Protein 7BC1 (pdb70)

Structure (mmCIF, N/CA/C/O backbone):
data_7BC1
#
_entry.id   7BC1
#
_cell.length_a   82.853
_cell.length_b   82.853
_cell.length_c   77.255
_cell.angle_alpha   90.000
_cell.angle_beta   90.000
_cell.angle_gamma   120.000
#
_symmetry.space_group_name_H-M   'P 63'
#
loop_
_entity.id
_entity.type
_entity.pdbx_description
1 polymer 'Aryl-alcohol dehydrogenase'
2 non-polymer 'NADP NICOTINAMIDE-ADENINE-DINUCLEOTIDE PHOSPHATE'
3 non-polymer alpha-D-glucopyranose
4 water water
#
loop_
_atom_site.group_PDB
_atom_site.id
_atom_site.type_symbol
_atom_site.label_atom_id
_atom_site.label_alt_id
_atom_site.label_comp_id
_atom_site.label_asym_id
_atom_site.label_entity_id
_atom_site.label_seq_id
_atom_site.pdbx_PDB_ins_code
_atom_site.Cartn_x
_atom_site.Cartn_y
_atom_site.Cartn_z
_atom_site.occupancy
_atom_site.B_iso_or_equiv
_atom_site.auth_seq_id
_atom_site.auth_comp_id
_atom_site.auth_asym_id
_atom_site.auth_atom_id
_atom_site.pdbx_PDB_model_num
ATOM 1 N N . MET A 1 23 ? -7.660 38.832 6.075 1.00 45.65 1 MET A N 1
ATOM 2 C CA . MET A 1 23 ? -8.742 37.809 5.784 1.00 41.71 1 MET A CA 1
ATOM 3 C C . MET A 1 23 ? -9.670 37.672 6.990 1.00 37.34 1 MET A C 1
ATOM 4 O O . MET A 1 23 ? -9.170 37.397 8.103 1.00 39.72 1 MET A O 1
ATOM 9 N N . GLN A 1 24 ? -10.974 37.785 6.735 1.00 30.90 2 GLN A N 1
ATOM 10 C CA . GLN A 1 24 ? -12.061 37.489 7.675 1.00 31.95 2 GLN A CA 1
ATOM 11 C C . GLN A 1 24 ? -12.031 35.974 7.910 1.00 28.75 2 GLN A C 1
ATOM 12 O O . GLN A 1 24 ? -11.745 35.178 6.981 1.00 27.91 2 GLN A O 1
ATOM 14 N N . ARG A 1 25 ? -12.243 35.598 9.147 1.00 28.07 3 ARG A N 1
ATOM 15 C CA . ARG A 1 25 ? -12.518 34.200 9.517 1.00 31.69 3 ARG A CA 1
ATOM 16 C C . ARG A 1 25 ? -14.017 34.128 9.760 1.00 31.29 3 ARG A C 1
ATOM 17 O O . ARG A 1 25 ? -14.612 35.200 9.962 1.00 31.30 3 ARG A O 1
ATOM 25 N N . ILE A 1 26 ? -14.583 32.922 9.736 1.00 24.15 4 ILE A N 1
ATOM 26 C CA . ILE A 1 26 ? -16.014 32.670 9.985 1.00 25.22 4 ILE A CA 1
ATOM 27 C C . ILE A 1 26 ? -16.137 31.435 10.865 1.00 21.65 4 ILE A C 1
ATOM 28 O O . ILE A 1 26 ? -15.684 30.347 10.476 1.00 20.10 4 ILE A O 1
ATOM 33 N N . ALA A 1 27 ? -16.643 31.608 12.077 1.00 22.49 5 ALA A N 1
ATOM 34 C CA . ALA A 1 27 ? -16.863 30.493 13.014 1.00 23.66 5 ALA A CA 1
ATOM 35 C C . ALA A 1 27 ? -18.136 29.759 12.612 1.00 24.91 5 ALA A C 1
ATOM 36 O O . ALA A 1 27 ? -19.268 30.304 12.795 1.00 27.54 5 ALA A O 1
ATOM 38 N N . LEU A 1 28 ? -18.002 28.555 12.079 1.00 21.76 6 LEU A N 1
ATOM 39 C CA . LEU A 1 28 ? -19.163 27.679 11.759 1.00 23.42 6 LEU A CA 1
ATOM 40 C C . LEU A 1 28 ? -19.676 26.990 13.018 1.00 24.51 6 LEU A C 1
ATOM 41 O O . LEU A 1 28 ? -20.892 26.635 13.095 1.00 24.21 6 LEU A O 1
ATOM 46 N N . SER A 1 29 ? -18.806 26.806 13.999 1.00 22.06 7 SER A N 1
ATOM 47 C CA . SER A 1 29 ? -19.187 26.253 15.313 1.00 22.31 7 SER A CA 1
ATOM 48 C C . SER A 1 29 ? -18.103 26.632 16.317 1.00 21.27 7 SER A C 1
ATOM 49 O O . SER A 1 29 ? -17.100 27.278 15.921 1.00 22.48 7 SER A O 1
ATOM 52 N N . ASP A 1 30 ? -18.256 26.091 17.509 1.00 22.24 8 ASP A N 1
ATOM 53 C CA . ASP A 1 30 ? -17.223 26.201 18.564 1.00 25.29 8 ASP A CA 1
ATOM 54 C C . ASP A 1 30 ? -16.002 25.351 18.202 1.00 27.17 8 ASP A C 1
ATOM 55 O O . ASP A 1 30 ? -14.996 25.548 18.860 1.00 27.58 8 ASP A O 1
ATOM 60 N N . LYS A 1 31 ? -16.091 24.470 17.191 1.00 24.94 9 LYS A N 1
ATOM 61 C CA . LYS A 1 31 ? -15.031 23.507 16.841 1.00 27.76 9 LYS A CA 1
ATOM 62 C C . LYS A 1 31 ? -14.453 23.797 15.456 1.00 24.29 9 LYS A C 1
ATOM 63 O O . LYS A 1 31 ? -13.481 23.100 15.058 1.00 23.20 9 LYS A O 1
ATOM 67 N N . LEU A 1 32 ? -15.020 24.741 14.728 1.00 19.87 10 LEU A N 1
ATOM 68 C CA . LEU A 1 32 ? -14.641 24.934 13.311 1.00 18.04 10 LEU A CA 1
ATOM 69 C C . LEU A 1 32 ? -14.753 26.402 12.928 1.00 18.08 10 LEU A C 1
ATOM 70 O O . LEU A 1 32 ? -15.863 26.980 13.010 1.00 19.69 10 LEU A O 1
ATOM 75 N N . GLU A 1 33 ? -13.614 26.965 12.540 1.00 18.93 11 GLU A N 1
ATOM 76 C CA . GLU A 1 33 ? -13.508 28.300 11.947 1.00 20.23 11 GLU A CA 1
ATOM 77 C C . GLU A 1 33 ? -12.829 28.153 10.606 1.00 21.21 11 GLU A C 1
ATOM 78 O O . GLU A 1 33 ? -11.797 27.497 10.534 1.00 22.77 11 GLU A O 1
ATOM 84 N N . LEU A 1 34 ? -13.432 28.732 9.582 1.00 20.09 12 LEU A N 1
ATOM 85 C CA . LEU A 1 34 ? -12.874 28.715 8.222 1.00 18.51 12 LEU A CA 1
ATOM 86 C C . LEU A 1 34 ? -12.361 30.098 7.863 1.00 20.07 12 LEU A C 1
ATOM 87 O O . LEU A 1 34 ? -12.775 31.100 8.461 1.00 22.70 12 LEU A O 1
ATOM 92 N N . SER A 1 35 ? -11.538 30.170 6.840 1.00 17.67 13 SER A N 1
ATOM 93 C CA . SER A 1 35 ? -11.299 31.440 6.132 1.00 18.86 13 SER A CA 1
ATOM 94 C C . SER A 1 35 ? -12.579 31.792 5.354 1.00 18.03 13 SER A C 1
ATOM 95 O O . SER A 1 35 ? -13.233 30.871 4.846 1.00 18.91 13 SER A O 1
ATOM 98 N N . ARG A 1 36 ? -12.877 33.086 5.191 1.00 18.04 14 ARG A N 1
ATOM 99 C CA . ARG A 1 36 ? -14.145 33.525 4.554 1.00 18.41 14 ARG A CA 1
ATOM 100 C C . ARG A 1 36 ? -14.138 33.127 3.080 1.00 17.75 14 ARG A C 1
ATOM 101 O O . ARG A 1 36 ? -15.209 32.895 2.514 1.00 18.46 14 ARG A O 1
ATOM 109 N N . ILE A 1 37 ? -12.966 33.122 2.478 1.00 16.42 15 ILE A N 1
ATOM 110 C CA . ILE A 1 37 ? -12.758 32.552 1.118 1.00 16.59 15 ILE A CA 1
ATOM 111 C C . ILE A 1 37 ? -12.026 31.229 1.314 1.00 17.10 15 ILE A C 1
ATOM 112 O O . ILE A 1 37 ? -11.052 31.177 2.065 1.00 17.64 15 ILE A O 1
ATOM 117 N N . VAL A 1 38 ? -12.481 30.195 0.624 1.00 16.53 16 VAL A N 1
ATOM 118 C CA . VAL A 1 38 ? -11.947 28.824 0.699 1.00 15.59 16 VAL A CA 1
ATOM 119 C C . VAL A 1 38 ? -11.294 28.481 -0.639 1.00 15.88 16 VAL A C 1
ATOM 120 O O . VAL A 1 38 ? -11.773 28.949 -1.677 1.00 16.58 16 VAL A O 1
ATOM 124 N N . TYR A 1 39 ? -10.272 27.641 -0.599 1.00 15.95 17 TYR A N 1
ATOM 125 C CA . TYR A 1 39 ? -9.577 27.186 -1.828 1.00 16.39 17 TYR A CA 1
ATOM 126 C C . TYR A 1 39 ? -10.043 25.789 -2.169 1.00 16.10 17 TYR A C 1
ATOM 127 O O . TYR A 1 39 ? -9.899 24.882 -1.335 1.00 17.43 17 TYR A O 1
ATOM 136 N N . GLY A 1 40 ? -10.508 25.575 -3.406 1.00 16.13 18 GLY A N 1
ATOM 137 C CA . GLY A 1 40 ? -11.054 24.279 -3.780 1.00 17.48 18 GLY A CA 1
ATOM 138 C C . GLY A 1 40 ? -10.088 23.451 -4.607 1.00 18.39 18 GLY A C 1
ATOM 139 O O . GLY A 1 40 ? -9.434 24.014 -5.553 1.00 18.07 18 GLY A O 1
ATOM 140 N N . MET A 1 41 ? -10.062 22.137 -4.364 1.00 19.24 19 MET A N 1
ATOM 141 C CA . MET A 1 41 ? -9.070 21.259 -5.026 1.00 19.15 19 MET A CA 1
ATOM 142 C C . MET A 1 41 ? -9.729 20.225 -5.943 1.00 21.35 19 MET A C 1
ATOM 143 O O . MET A 1 41 ? -9.068 19.217 -6.276 1.00 22.04 19 MET A O 1
ATOM 148 N N . TRP A 1 42 ? -10.973 20.447 -6.369 1.00 19.86 20 TRP A N 1
ATOM 149 C CA . TRP A 1 42 ? -11.662 19.618 -7.376 1.00 20.58 20 TRP A CA 1
ATOM 150 C C . TRP A 1 42 ? -10.698 19.348 -8.535 1.00 20.76 20 TRP A C 1
ATOM 151 O O . TRP A 1 42 ? -10.655 18.188 -9.053 1.00 21.17 20 TRP A O 1
ATOM 162 N N . ARG A 1 43 ? -9.962 20.382 -8.934 1.00 20.12 21 ARG A N 1
ATOM 163 C CA . ARG A 1 43 ? -9.179 20.362 -10.202 1.00 22.02 21 ARG A CA 1
ATOM 164 C C . ARG A 1 43 ? -7.680 20.122 -9.922 1.00 21.60 21 ARG A C 1
ATOM 165 O O . ARG A 1 43 ? -6.847 20.245 -10.846 1.00 22.62 21 ARG A O 1
ATOM 173 N N . ILE A 1 44 ? -7.298 19.774 -8.699 1.00 21.48 22 ILE A N 1
ATOM 174 C CA . ILE A 1 44 ? -5.850 19.694 -8.342 1.00 22.72 22 ILE A CA 1
ATOM 175 C C . ILE A 1 44 ? -5.180 18.643 -9.239 1.00 24.06 22 ILE A C 1
ATOM 176 O O . ILE A 1 44 ? -3.992 18.823 -9.552 1.00 24.59 22 ILE A O 1
ATOM 181 N N . GLY A 1 45 ? -5.894 17.581 -9.581 1.00 22.41 23 GLY A N 1
ATOM 182 C CA . GLY A 1 45 ? -5.384 16.508 -10.462 1.00 25.40 23 GLY A CA 1
ATOM 183 C C . GLY A 1 45 ? -5.458 16.889 -11.932 1.00 27.46 23 GLY A C 1
ATOM 184 O O . GLY A 1 45 ? -4.837 16.174 -12.753 1.00 30.15 23 GLY A O 1
ATOM 185 N N . ASP A 1 46 ? -6.166 17.963 -12.294 1.00 25.71 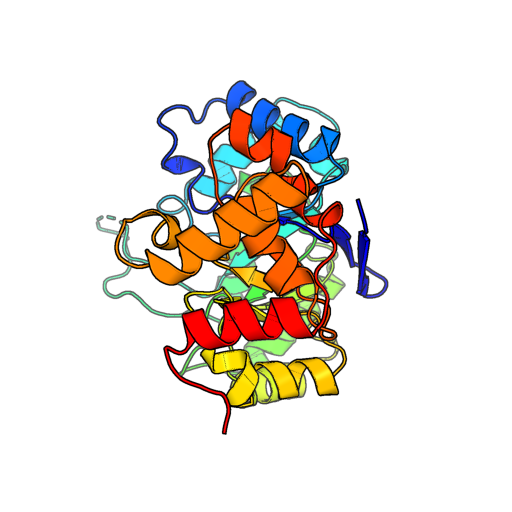24 ASP A N 1
ATOM 186 C CA . ASP A 1 46 ? -6.237 18.410 -13.716 1.00 27.12 24 ASP A CA 1
ATOM 187 C C . A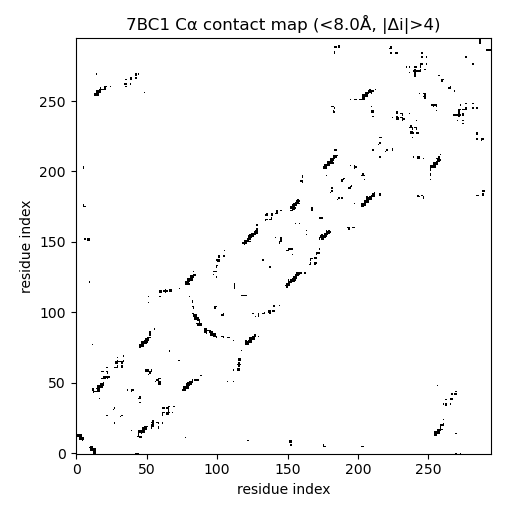SP A 1 46 ? -4.956 19.173 -14.061 1.00 29.25 24 ASP A C 1
ATOM 188 O O . ASP A 1 46 ? -4.662 19.328 -15.261 1.00 28.87 24 ASP A O 1
ATOM 193 N N . ASP A 1 47 ? -4.241 19.668 -13.053 1.00 27.23 25 ASP A N 1
ATOM 194 C CA . ASP A 1 47 ? -2.941 20.358 -13.215 1.00 27.80 25 ASP A CA 1
ATOM 195 C C . ASP A 1 47 ? -1.967 19.243 -13.614 1.00 29.74 25 ASP A C 1
ATOM 196 O O . ASP A 1 47 ? -1.919 18.215 -12.893 1.00 28.75 25 ASP A O 1
ATOM 201 N N . ALA A 1 48 ? -1.326 19.352 -14.780 1.00 30.50 26 ALA A N 1
ATOM 202 C CA . ALA A 1 48 ? -0.341 18.357 -15.248 1.00 29.92 26 ALA A CA 1
ATOM 203 C C . ALA A 1 48 ? 0.786 18.210 -14.209 1.00 29.57 26 ALA A C 1
ATOM 204 O O . ALA A 1 48 ? 1.412 17.147 -14.223 1.00 29.97 26 ALA A O 1
ATOM 206 N N . ASP A 1 49 ? 0.965 19.176 -13.298 1.00 29.19 27 ASP A N 1
ATOM 207 C CA . ASP A 1 49 ? 1.968 19.089 -12.206 1.00 28.97 27 ASP A CA 1
ATOM 208 C C . ASP A 1 49 ? 1.231 18.830 -10.896 1.00 28.38 27 ASP A C 1
ATOM 209 O O . ASP A 1 49 ? 0.558 19.782 -10.397 1.00 26.24 27 ASP A O 1
ATOM 214 N N . THR A 1 50 ? 1.453 17.645 -10.331 1.00 26.75 28 THR A N 1
ATOM 215 C CA . THR A 1 50 ? 0.826 17.146 -9.081 1.00 26.65 28 THR A CA 1
ATOM 216 C C . THR A 1 50 ? 1.932 16.873 -8.050 1.00 26.74 28 THR A C 1
ATOM 217 O O . THR A 1 50 ? 1.660 16.183 -7.039 1.00 25.27 28 THR A O 1
ATOM 221 N N . SER A 1 51 ? 3.117 17.433 -8.284 1.00 25.14 29 SER A N 1
ATOM 222 C CA . SER A 1 51 ? 4.309 17.270 -7.416 1.00 26.88 29 SER A CA 1
ATOM 223 C C . SER A 1 51 ? 4.051 17.912 -6.057 1.00 25.50 29 SER A C 1
ATOM 224 O O . SER A 1 51 ? 3.338 18.913 -5.940 1.00 24.91 29 SER A O 1
ATOM 227 N N . PRO A 1 52 ? 4.630 17.337 -4.981 1.00 23.69 30 PRO A N 1
ATOM 228 C CA . PRO A 1 52 ? 4.519 17.909 -3.637 1.00 25.48 30 PRO A CA 1
ATOM 229 C C . PRO A 1 52 ? 4.859 19.402 -3.552 1.00 24.86 30 PRO A C 1
ATOM 230 O O . PRO A 1 52 ? 4.117 20.176 -2.924 1.00 25.47 30 PRO A O 1
ATOM 234 N N . ALA A 1 53 ? 5.950 19.817 -4.199 1.00 24.80 31 ALA A N 1
ATOM 235 C CA . ALA A 1 53 ? 6.370 21.228 -4.238 1.00 27.09 31 ALA A CA 1
ATOM 236 C C . ALA A 1 53 ? 5.259 22.115 -4.834 1.00 24.10 31 ALA A C 1
ATOM 237 O O . ALA A 1 53 ? 5.031 23.187 -4.258 1.00 23.17 31 ALA A O 1
ATOM 239 N N . HIS A 1 54 ? 4.649 21.720 -5.949 1.00 25.61 32 HIS A N 1
ATOM 240 C CA . HIS A 1 54 ? 3.591 22.508 -6.637 1.00 26.52 32 HIS A CA 1
ATOM 241 C C . HIS A 1 54 ? 2.327 22.581 -5.759 1.00 23.72 32 HIS A C 1
ATOM 242 O O . HIS A 1 54 ? 1.701 23.646 -5.720 1.00 22.68 32 HIS A O 1
ATOM 249 N N . VAL A 1 55 ? 1.984 21.507 -5.056 1.00 24.31 33 VAL A N 1
ATOM 250 C CA . VAL A 1 55 ? 0.809 21.495 -4.122 1.00 22.00 33 VAL A CA 1
ATOM 251 C C . VAL A 1 55 ? 1.115 22.469 -2.985 1.00 21.96 33 VAL A C 1
ATOM 252 O O . VAL A 1 55 ? 0.277 23.277 -2.637 1.00 20.48 33 VAL A O 1
ATOM 256 N N . GLN A 1 56 ? 2.344 22.429 -2.464 1.00 23.00 34 GLN A N 1
ATOM 257 C CA . GLN A 1 56 ? 2.778 23.293 -1.340 1.00 22.58 34 GLN A CA 1
ATOM 258 C C . GLN A 1 56 ? 2.736 24.749 -1.800 1.00 23.19 34 GLN A C 1
ATOM 259 O O . GLN A 1 56 ? 2.377 25.612 -1.026 1.00 22.93 34 GLN A O 1
ATOM 265 N N . ALA A 1 57 ? 3.120 25.002 -3.047 1.00 23.68 35 ALA A N 1
ATOM 266 C CA . ALA A 1 57 ? 3.176 26.382 -3.582 1.00 26.63 35 ALA A CA 1
ATOM 267 C C . ALA A 1 57 ? 1.759 26.958 -3.605 1.00 25.00 35 ALA A C 1
ATOM 268 O O . ALA A 1 57 ? 1.585 28.162 -3.255 1.00 24.66 35 ALA A O 1
ATOM 270 N N . LYS A 1 58 ? 0.788 26.133 -4.008 1.00 23.35 36 LYS A N 1
ATOM 271 C CA . LYS A 1 58 ? -0.621 26.594 -4.053 1.00 20.70 36 LYS A CA 1
ATOM 272 C C . LYS A 1 58 ? -1.075 26.891 -2.640 1.00 21.23 36 LYS A C 1
ATOM 273 O O . LYS A 1 58 ? -1.692 27.961 -2.420 1.00 21.94 36 LYS A O 1
ATOM 279 N N . ILE A 1 59 ? -0.797 25.981 -1.710 1.00 19.36 37 ILE A N 1
ATOM 280 C CA . ILE A 1 59 ? -1.238 26.187 -0.322 1.00 21.50 37 ILE A CA 1
ATOM 281 C C . ILE A 1 59 ? -0.553 27.435 0.240 1.00 22.55 37 ILE A C 1
ATOM 282 O O . ILE A 1 59 ? -1.221 28.225 0.908 1.00 20.88 37 ILE A O 1
ATOM 287 N N . GLU A 1 60 ? 0.742 27.619 -0.025 1.00 23.78 38 GLU A N 1
ATOM 288 C CA . GLU A 1 60 ? 1.495 28.740 0.589 1.00 25.85 38 GLU A CA 1
ATOM 289 C C . GLU A 1 60 ? 0.939 30.054 0.025 1.00 22.78 38 GLU A C 1
ATOM 290 O O . GLU A 1 60 ? 0.771 31.016 0.759 1.00 22.32 38 GLU A O 1
ATOM 296 N N . ALA A 1 61 ? 0.610 30.056 -1.247 1.00 21.05 39 ALA A N 1
ATOM 297 C CA . ALA A 1 61 ? 0.029 31.264 -1.889 1.00 24.34 39 ALA A CA 1
ATOM 298 C C . ALA A 1 61 ? -1.327 31.618 -1.255 1.00 24.69 39 ALA A C 1
ATOM 299 O O . ALA A 1 61 ? -1.637 32.821 -1.129 1.00 21.68 39 ALA A O 1
ATOM 301 N N . CYS A 1 62 ? -2.138 30.616 -0.870 1.00 21.91 40 CYS A N 1
ATOM 302 C CA . CYS A 1 62 ? -3.407 30.831 -0.133 1.00 19.85 40 CYS A CA 1
ATOM 303 C C . CYS A 1 62 ? -3.094 31.402 1.246 1.00 20.57 40 CYS A C 1
ATOM 304 O O . CYS A 1 62 ? -3.655 32.413 1.622 1.00 21.70 40 CYS A O 1
ATOM 307 N N . LEU A 1 63 ? -2.161 30.786 1.965 1.00 21.18 41 LEU A N 1
ATOM 308 C CA . LEU A 1 63 ? -1.851 31.193 3.374 1.00 23.52 41 LEU A CA 1
ATOM 309 C C . LEU A 1 63 ? -1.368 32.653 3.393 1.00 23.18 41 LEU A C 1
ATOM 310 O O . LEU A 1 63 ? -1.720 33.367 4.322 1.00 26.79 41 LEU A O 1
ATOM 315 N N . ALA A 1 64 ? -0.606 33.047 2.394 1.00 24.99 42 ALA A N 1
ATOM 316 C CA . ALA A 1 64 ? -0.029 34.403 2.261 1.00 28.32 42 ALA A CA 1
ATOM 317 C C . ALA A 1 64 ? -1.162 35.424 2.275 1.00 31.78 42 ALA A C 1
ATOM 318 O O . ALA A 1 64 ? -0.920 36.547 2.701 1.00 33.84 42 ALA A O 1
ATOM 320 N N . GLN A 1 65 ? -2.369 35.038 1.859 1.00 30.78 43 GLN A N 1
ATOM 321 C CA . GLN A 1 65 ? -3.568 35.915 1.880 1.00 32.76 43 GLN A CA 1
ATOM 322 C C . GLN A 1 65 ? -4.586 35.564 2.961 1.00 33.44 43 GLN A C 1
ATOM 323 O O . GLN A 1 65 ? -5.705 36.155 2.928 1.00 35.13 43 GLN A O 1
ATOM 329 N N . GLY A 1 66 ? -4.218 34.710 3.914 1.00 30.25 44 GLY A N 1
ATOM 330 C CA . GLY A 1 66 ? -5.076 34.305 5.037 1.00 28.35 44 GLY A CA 1
ATOM 331 C C . GLY A 1 66 ? -6.145 33.309 4.618 1.00 24.37 44 GLY A C 1
ATOM 332 O O . GLY A 1 66 ? -7.040 33.091 5.413 1.00 26.27 44 GLY A O 1
ATOM 333 N N . ILE A 1 67 ? -6.064 32.751 3.411 1.00 21.63 45 ILE A N 1
ATOM 334 C CA . ILE A 1 67 ? -6.933 31.623 2.980 1.00 20.83 45 ILE A CA 1
ATOM 335 C C . ILE A 1 67 ? -6.324 30.326 3.494 1.00 20.15 45 ILE A C 1
ATOM 336 O O . ILE A 1 67 ? -5.261 29.863 2.944 1.00 21.48 45 ILE A O 1
ATOM 341 N N . THR A 1 68 ? -6.980 29.735 4.483 1.00 19.94 46 THR A N 1
ATOM 342 C CA . THR A 1 68 ? -6.464 28.583 5.222 1.00 19.49 46 THR A CA 1
ATOM 343 C C . THR A 1 68 ? -7.295 27.319 4.980 1.00 18.11 46 THR A C 1
ATOM 344 O O . THR A 1 68 ? -6.799 26.266 5.271 1.00 17.34 46 THR A O 1
ATOM 348 N N . THR A 1 69 ? -8.492 27.440 4.418 1.00 16.13 47 THR A N 1
ATOM 349 C CA . THR A 1 69 ? -9.410 26.289 4.278 1.00 16.45 47 THR A CA 1
ATOM 350 C C . THR A 1 69 ? -9.254 25.701 2.889 1.00 15.66 47 THR A C 1
ATOM 351 O O . THR A 1 69 ? -9.350 26.498 1.914 1.00 16.44 47 THR A O 1
ATOM 355 N N . MET A 1 70 ? -9.055 24.387 2.842 1.00 15.79 48 MET A N 1
ATOM 356 C CA . MET A 1 70 ? -8.885 23.627 1.567 1.00 16.82 48 MET A CA 1
ATOM 357 C C . MET A 1 70 ? -10.078 22.684 1.420 1.00 17.37 48 MET A C 1
ATOM 358 O O . MET A 1 70 ? -10.391 21.943 2.363 1.00 18.45 48 MET A O 1
ATOM 363 N N . ASP A 1 71 ? -10.722 22.677 0.271 1.00 16.31 49 ASP A N 1
ATOM 364 C CA . ASP A 1 71 ? -11.950 21.869 0.058 1.00 17.20 49 ASP A CA 1
ATOM 365 C C . ASP A 1 71 ? -11.618 20.690 -0.860 1.00 17.69 49 ASP A C 1
ATOM 366 O O . ASP A 1 71 ? -11.160 20.897 -2.016 1.00 18.62 49 ASP A O 1
ATOM 371 N N . GLN A 1 72 ? -11.868 19.499 -0.352 1.00 17.24 50 GLN A N 1
ATOM 372 C CA . GLN A 1 72 ? -11.550 18.210 -0.991 1.00 17.45 50 GLN A CA 1
ATOM 373 C C . GLN A 1 72 ? -12.803 17.311 -1.028 1.00 18.17 50 GLN A C 1
ATOM 374 O O . GLN A 1 72 ? -13.898 17.676 -0.551 1.00 18.57 50 GLN A O 1
ATOM 380 N N . ALA A 1 73 ? -12.645 16.135 -1.636 1.00 17.78 51 ALA A N 1
ATOM 381 C CA . ALA A 1 73 ? -13.659 15.072 -1.591 1.00 18.67 51 ALA A CA 1
ATOM 382 C C . ALA A 1 73 ? -12.941 13.755 -1.836 1.00 21.59 51 ALA A C 1
ATOM 383 O O . ALA A 1 73 ? -11.911 13.750 -2.548 1.00 22.45 51 ALA A O 1
ATOM 385 N N . ASP A 1 74 ? -13.526 12.663 -1.364 1.00 19.50 52 ASP A N 1
ATOM 386 C CA . ASP A 1 74 ? -12.968 11.330 -1.683 1.00 19.82 52 ASP A CA 1
ATOM 387 C C . ASP A 1 74 ? -12.874 11.078 -3.192 1.00 20.97 52 ASP A C 1
ATOM 388 O O . ASP A 1 74 ? -11.831 10.526 -3.634 1.00 23.01 52 ASP A O 1
ATOM 393 N N . ILE A 1 75 ? -13.894 11.403 -3.951 1.00 20.32 53 ILE A N 1
ATOM 394 C CA . ILE A 1 75 ? -13.979 11.046 -5.395 1.00 22.29 53 ILE A CA 1
ATOM 395 C C . ILE A 1 75 ? -13.110 11.940 -6.280 1.00 21.56 53 ILE A C 1
ATOM 396 O O . ILE A 1 75 ? -12.908 11.553 -7.461 1.00 21.27 53 ILE A O 1
ATOM 401 N N . TYR A 1 76 ? -12.644 13.102 -5.811 1.00 20.41 54 TYR A N 1
ATOM 402 C CA . TYR A 1 76 ? -11.955 14.075 -6.687 1.00 21.62 54 TYR A CA 1
ATOM 403 C C . TYR A 1 76 ? -10.717 13.431 -7.316 1.00 23.35 54 TYR A C 1
ATOM 404 O O . TYR A 1 76 ? -10.020 12.632 -6.648 1.00 21.19 54 TYR A O 1
ATOM 413 N N . GLY A 1 77 ? -10.464 13.805 -8.569 1.00 24.45 55 GLY A N 1
ATOM 414 C CA . GLY A 1 77 ? -9.306 13.293 -9.333 1.00 26.95 55 GLY A CA 1
ATOM 415 C C . GLY A 1 77 ? -9.387 11.780 -9.547 1.00 26.28 55 GLY A C 1
ATOM 416 O O . GLY A 1 77 ? -8.335 11.103 -9.483 1.00 26.26 55 GLY A O 1
ATOM 417 N N . GLY A 1 78 ? -10.578 11.237 -9.805 1.00 27.58 56 GLY A N 1
ATOM 418 C CA . GLY A 1 78 ? -10.768 9.775 -9.919 1.00 27.67 56 GLY A CA 1
ATOM 419 C C . GLY A 1 78 ? -10.180 9.072 -8.707 1.00 25.75 56 GLY A C 1
ATOM 420 O O . GLY A 1 78 ? -9.401 8.119 -8.882 1.00 28.27 56 GLY A O 1
ATOM 421 N N . TYR A 1 79 ? -10.527 9.578 -7.520 1.00 23.40 57 TYR A N 1
ATOM 422 C CA . TYR A 1 79 ? -10.079 9.137 -6.186 1.00 24.55 57 TYR A CA 1
ATOM 423 C C . TYR A 1 79 ? -8.571 9.356 -6.007 1.00 24.63 57 TYR A C 1
ATOM 424 O O . TYR A 1 79 ? -8.010 8.631 -5.142 1.00 32.12 57 TYR A O 1
ATOM 433 N N . THR A 1 80 ? -7.936 10.331 -6.664 1.00 23.76 58 THR A N 1
ATOM 434 C CA . THR A 1 80 ? -6.491 10.634 -6.411 1.00 23.31 58 THR A CA 1
ATOM 435 C C . THR A 1 80 ? -6.255 12.016 -5.799 1.00 23.05 58 THR A C 1
ATOM 436 O O . THR A 1 80 ? -5.117 12.216 -5.279 1.00 23.16 58 THR A O 1
ATOM 440 N N . ALA A 1 81 ? -7.233 12.935 -5.768 1.00 20.54 59 ALA A N 1
ATOM 441 C CA . ALA A 1 81 ? -6.946 14.343 -5.424 1.00 21.15 59 ALA A CA 1
ATOM 442 C C . ALA A 1 81 ? -6.494 14.448 -3.956 1.00 19.29 59 ALA A C 1
ATOM 443 O O . ALA A 1 81 ? -5.577 15.245 -3.671 1.00 20.18 59 ALA A O 1
ATOM 445 N N . GLU A 1 82 ? -7.051 13.646 -3.055 1.00 19.08 60 GLU A N 1
ATOM 446 C CA . GLU A 1 82 ? -6.637 13.724 -1.617 1.00 19.93 60 GLU A CA 1
ATOM 447 C C . GLU A 1 82 ? -5.214 13.154 -1.438 1.00 21.64 60 GLU A C 1
ATOM 448 O O . GLU A 1 82 ? -4.459 13.704 -0.621 1.00 21.07 60 GLU A O 1
ATOM 454 N N . ALA A 1 83 ? -4.850 12.121 -2.194 1.00 21.38 61 ALA A N 1
ATOM 455 C CA . ALA A 1 83 ? -3.468 11.581 -2.201 1.00 21.74 61 ALA A CA 1
ATOM 456 C C . ALA A 1 83 ? -2.502 12.638 -2.769 1.00 22.67 61 ALA A C 1
ATOM 457 O O . ALA A 1 83 ? -1.367 12.738 -2.261 1.00 22.14 61 ALA A O 1
ATOM 459 N N . ILE A 1 84 ? -2.875 13.35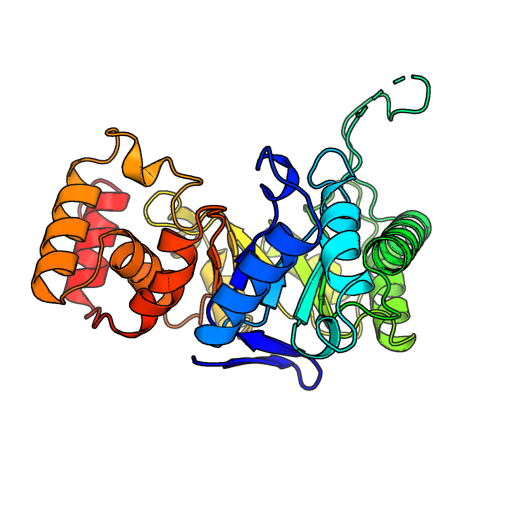3 -3.837 1.00 21.26 62 ILE A N 1
ATOM 460 C CA . ILE A 1 84 ? -2.050 14.475 -4.371 1.00 21.10 62 ILE A CA 1
ATOM 461 C C . ILE A 1 84 ? -1.848 15.551 -3.297 1.00 23.67 62 ILE A C 1
ATOM 462 O O . ILE A 1 84 ? -0.690 16.002 -3.060 1.00 22.01 62 ILE A O 1
ATOM 467 N N . LEU A 1 85 ? -2.895 15.939 -2.595 1.00 19.76 63 LEU A N 1
ATOM 468 C CA . LEU A 1 85 ? -2.701 16.883 -1.472 1.00 20.25 63 LEU A CA 1
ATOM 469 C C . LEU A 1 85 ? -1.775 16.248 -0.427 1.00 20.39 63 LEU A C 1
ATOM 470 O O . LEU A 1 85 ? -0.908 16.980 0.135 1.00 19.55 63 LEU A O 1
ATOM 475 N N . GLY A 1 86 ? -2.005 14.976 -0.104 1.00 20.17 64 GLY A N 1
ATOM 476 C CA . GLY A 1 86 ? -1.200 14.233 0.871 1.00 22.59 64 GLY A CA 1
ATOM 477 C C . GLY A 1 86 ? 0.272 14.262 0.520 1.00 21.80 64 GLY A C 1
ATOM 478 O O . GLY A 1 86 ? 1.104 14.395 1.437 1.00 20.40 64 GLY A O 1
ATOM 479 N N . GLY A 1 87 ? 0.615 14.218 -0.764 1.00 20.16 65 GLY A N 1
ATOM 480 C CA . GLY A 1 87 ? 2.041 14.322 -1.148 1.00 23.65 65 GLY A CA 1
ATOM 481 C C . GLY A 1 87 ? 2.667 15.634 -0.703 1.00 23.12 65 GLY A C 1
ATOM 482 O O . GLY A 1 87 ? 3.818 15.621 -0.204 1.00 24.04 65 GLY A O 1
ATOM 483 N N . GLY A 1 88 ? 1.953 16.747 -0.882 1.00 21.80 66 GLY A N 1
ATOM 484 C CA . GLY A 1 88 ? 2.346 18.073 -0.394 1.00 21.75 66 GLY A CA 1
ATOM 485 C C . GLY A 1 88 ? 2.489 18.064 1.100 1.00 21.84 66 GLY A C 1
ATOM 486 O O . GLY A 1 88 ? 3.512 18.564 1.600 1.00 23.43 66 GLY A O 1
ATOM 487 N N . LEU A 1 89 ? 1.454 17.643 1.809 1.00 20.38 67 LEU A N 1
ATOM 488 C CA . LEU A 1 89 ? 1.454 17.754 3.297 1.00 20.60 67 LEU A CA 1
ATOM 489 C C . LEU A 1 89 ? 2.561 16.891 3.907 1.00 22.04 67 LEU A C 1
ATOM 490 O O . LEU A 1 89 ? 3.200 17.333 4.895 1.00 21.80 67 LEU A O 1
ATOM 495 N N . LYS A 1 90 ? 2.674 15.657 3.434 1.00 24.29 68 LYS A N 1
ATOM 496 C CA . LYS A 1 90 ? 3.585 14.634 4.024 1.00 25.43 68 LYS A CA 1
ATOM 497 C C . LYS A 1 90 ? 5.036 15.119 3.897 1.00 26.44 68 LYS A C 1
ATOM 498 O O . LYS A 1 90 ? 5.844 14.754 4.765 1.00 29.24 68 LYS A O 1
ATOM 504 N N . ALA A 1 91 ? 5.349 15.900 2.873 1.00 26.14 69 ALA A N 1
ATOM 505 C CA . ALA A 1 91 ? 6.695 16.462 2.603 1.00 30.98 69 ALA A CA 1
ATOM 506 C C . ALA A 1 91 ? 6.920 17.818 3.290 1.00 32.67 69 ALA A C 1
ATOM 507 O O . ALA A 1 91 ? 8.026 18.421 3.053 1.00 32.83 69 ALA A O 1
ATOM 509 N N . ALA A 1 92 ? 5.951 18.325 4.070 1.00 27.87 70 ALA A N 1
ATOM 510 C CA . ALA A 1 92 ? 6.050 19.657 4.700 1.00 26.14 70 ALA A CA 1
ATOM 511 C C . ALA A 1 92 ? 5.509 19.584 6.118 1.00 30.13 70 ALA A C 1
ATOM 512 O O . ALA A 1 92 ? 4.379 19.977 6.406 1.00 27.34 70 ALA A O 1
ATOM 514 N N . PRO A 1 93 ? 6.351 19.143 7.072 1.00 30.82 71 PRO A N 1
ATOM 515 C CA . PRO A 1 93 ? 5.947 19.065 8.473 1.00 32.44 71 PRO A CA 1
ATOM 516 C C . PRO A 1 93 ? 5.400 20.412 8.974 1.00 31.89 71 PRO A C 1
ATOM 517 O O . PRO A 1 93 ? 5.957 21.485 8.670 1.00 35.55 71 PRO A O 1
ATOM 521 N N . GLY A 1 94 ? 4.248 20.348 9.646 1.00 29.92 72 GLY A N 1
ATOM 522 C CA . GLY A 1 94 ? 3.585 21.536 10.203 1.00 29.00 72 GLY A CA 1
ATOM 523 C C . GLY A 1 94 ? 2.621 22.188 9.222 1.00 25.58 72 GLY A C 1
ATOM 524 O O . GLY A 1 94 ? 1.843 23.045 9.694 1.00 25.50 72 GLY A O 1
ATOM 525 N N . LEU A 1 95 ? 2.661 21.850 7.921 1.00 24.01 73 LEU A N 1
ATOM 526 C CA . LEU A 1 95 ? 1.791 22.527 6.940 1.00 22.11 73 LEU A CA 1
ATOM 527 C C . LEU A 1 95 ? 0.314 22.167 7.214 1.00 22.20 73 LEU A C 1
ATOM 528 O O . LEU A 1 95 ? -0.535 23.089 7.163 1.00 24.40 73 LEU A O 1
ATOM 533 N N . ARG A 1 96 ? -0.004 20.901 7.473 1.00 21.30 74 ARG A N 1
ATOM 534 C CA . ARG A 1 96 ? -1.406 20.492 7.709 1.00 20.69 74 ARG A CA 1
ATOM 535 C C . ARG A 1 96 ? -1.947 21.293 8.902 1.00 22.83 74 ARG A C 1
ATOM 536 O O . ARG A 1 96 ? -3.118 21.658 8.891 1.00 19.64 74 ARG A O 1
ATOM 544 N N . ASP A 1 97 ? -1.142 21.568 9.923 1.00 22.79 75 ASP A N 1
ATOM 545 C CA . ASP A 1 97 ? -1.648 22.298 11.114 1.00 24.40 75 ASP A CA 1
ATOM 546 C C . ASP A 1 97 ? -1.892 23.776 10.841 1.00 23.98 75 ASP A C 1
ATOM 547 O O . ASP A 1 97 ? -2.441 24.430 11.749 1.00 24.46 75 ASP A O 1
ATOM 552 N N . LYS A 1 98 ? -1.592 24.276 9.646 1.00 22.08 76 LYS A N 1
ATOM 553 C CA . LYS A 1 98 ? -1.896 25.680 9.280 1.00 22.32 76 LYS A CA 1
ATOM 554 C C . LYS A 1 98 ? -3.231 25.787 8.529 1.00 20.39 76 LYS A C 1
ATOM 555 O O . LYS A 1 98 ? -3.646 26.961 8.243 1.00 21.04 76 LYS A O 1
ATOM 561 N N . ILE A 1 99 ? -3.792 24.649 8.128 1.00 19.82 77 ILE A N 1
ATOM 562 C CA . ILE A 1 99 ? -4.975 24.631 7.225 1.00 18.67 77 ILE A CA 1
ATOM 563 C C . ILE A 1 99 ? -6.144 23.925 7.908 1.00 18.86 77 ILE A C 1
ATOM 564 O O . ILE A 1 99 ? -5.950 23.124 8.889 1.00 18.67 77 ILE A O 1
ATOM 569 N N . GLU A 1 100 ? -7.351 24.259 7.419 1.00 16.81 78 GLU A N 1
ATOM 570 C CA . GLU A 1 100 ? -8.560 23.435 7.645 1.00 16.92 78 GLU A CA 1
ATOM 571 C C . GLU A 1 100 ? -8.776 22.569 6.409 1.00 17.10 78 GLU A C 1
ATOM 572 O O . GLU A 1 100 ? -8.578 23.060 5.277 1.00 18.56 78 GLU A O 1
ATOM 578 N N . ILE A 1 101 ? -9.084 21.303 6.617 1.00 16.46 79 ILE A N 1
ATOM 579 C CA . ILE A 1 101 ? -9.436 20.387 5.500 1.00 15.61 79 ILE A CA 1
ATOM 580 C C . ILE A 1 101 ? -10.920 20.076 5.556 1.00 16.03 79 ILE A C 1
ATOM 581 O O . ILE A 1 101 ? -11.423 19.562 6.581 1.00 16.16 79 ILE A O 1
ATOM 586 N N . VAL A 1 102 ? -11.593 20.355 4.447 1.00 16.02 80 VAL A N 1
ATOM 587 C CA . VAL A 1 102 ? -12.993 19.926 4.235 1.00 16.08 80 VAL A CA 1
ATOM 588 C C . VAL A 1 102 ? -12.917 18.732 3.315 1.00 16.96 80 VAL A C 1
ATOM 589 O O . VAL A 1 102 ? -12.265 18.859 2.281 1.00 17.38 80 VAL A O 1
ATOM 593 N N . THR A 1 103 ? -13.568 17.624 3.663 1.00 16.74 81 THR A N 1
ATOM 594 C CA . THR A 1 103 ? -13.713 16.484 2.707 1.00 17.64 81 THR A CA 1
ATOM 595 C C . THR A 1 103 ? -15.189 16.101 2.607 1.00 17.19 81 THR A C 1
ATOM 596 O O . THR A 1 103 ? -16.052 16.678 3.317 1.00 16.25 81 THR A O 1
ATOM 600 N N . LYS A 1 104 ? -15.478 15.191 1.696 1.00 17.56 82 LYS A N 1
ATOM 601 C CA . LYS A 1 104 ? -16.876 14.782 1.424 1.00 16.39 82 LYS A CA 1
ATOM 602 C C . LYS A 1 104 ? -16.895 13.283 1.189 1.00 18.22 82 LYS A C 1
ATOM 603 O O . LYS A 1 104 ? -15.833 12.695 0.811 1.00 19.30 82 LYS A O 1
ATOM 609 N N . CYS A 1 105 ? -18.059 12.683 1.377 1.00 18.48 83 CYS A N 1
ATOM 610 C CA . CYS A 1 105 ? -18.304 11.266 1.047 1.00 18.95 83 CYS A CA 1
ATOM 611 C C . CYS A 1 105 ? -19.767 11.118 0.656 1.00 17.91 83 CYS A C 1
ATOM 612 O O . CYS A 1 105 ? -20.546 12.029 0.933 1.00 16.90 83 CYS A O 1
ATOM 615 N N . GLY A 1 106 ? -20.097 9.997 0.004 1.00 18.09 84 GLY A N 1
ATOM 616 C CA . GLY A 1 106 ? -21.483 9.662 -0.334 1.00 17.13 84 GLY A CA 1
ATOM 617 C C . GLY A 1 106 ? -21.636 9.344 -1.793 1.00 17.22 84 GLY A C 1
ATOM 618 O O . GLY A 1 106 ? -22.667 8.736 -2.116 1.00 18.69 84 GLY A O 1
ATOM 619 N N . ILE A 1 107 ? -20.715 9.777 -2.643 1.00 17.54 85 ILE A N 1
ATOM 620 C CA . ILE A 1 107 ? -20.818 9.415 -4.087 1.00 18.28 85 ILE A CA 1
ATOM 621 C C . ILE A 1 107 ? -19.887 8.234 -4.346 1.00 19.37 85 ILE A C 1
ATOM 622 O O . ILE A 1 107 ? -18.745 8.233 -3.858 1.00 20.04 85 ILE A O 1
ATOM 627 N N . VAL A 1 108 ? -20.376 7.268 -5.121 1.00 20.39 86 VAL A N 1
ATOM 628 C CA . VAL A 1 108 ? -19.550 6.129 -5.584 1.00 20.14 86 VAL A CA 1
ATOM 629 C C . VAL A 1 108 ? -19.546 6.179 -7.099 1.00 22.69 86 VAL A C 1
ATOM 630 O O . VAL A 1 108 ? -20.602 6.015 -7.718 1.00 22.84 86 VAL A O 1
ATOM 634 N N . ALA A 1 109 ? -18.379 6.448 -7.667 1.00 24.44 87 ALA A N 1
ATOM 635 C CA . ALA A 1 109 ? -18.242 6.740 -9.106 1.00 27.87 87 ALA A CA 1
ATOM 636 C C . ALA A 1 109 ? -17.502 5.590 -9.769 1.00 31.30 87 ALA A C 1
ATOM 637 O O . ALA A 1 109 ? -16.470 5.180 -9.258 1.00 34.24 87 ALA A O 1
ATOM 639 N N . PRO A 1 110 ? -17.998 5.050 -10.902 1.00 41.67 88 PRO A N 1
ATOM 640 C CA . PRO A 1 110 ? -17.238 4.085 -11.684 1.00 44.26 88 PRO A CA 1
ATOM 641 C C . PRO A 1 110 ? -15.895 4.729 -12.053 1.00 48.85 88 PRO A C 1
ATOM 642 O O . PRO A 1 110 ? -15.893 5.901 -12.384 1.00 42.90 88 PRO A O 1
ATOM 646 N N . ALA A 1 111 ? -14.806 3.964 -11.959 1.00 51.60 89 ALA A N 1
ATOM 647 C CA . ALA A 1 111 ? -13.418 4.414 -12.227 1.00 57.09 89 ALA A CA 1
ATOM 648 C C . ALA A 1 111 ? -12.679 3.388 -13.115 1.00 56.51 89 ALA A C 1
ATOM 649 O O . ALA A 1 111 ? -13.254 2.994 -14.191 1.00 51.64 89 ALA A O 1
ATOM 651 N N . HIS A 1 114 ? -12.258 -3.638 -13.375 1.00 52.64 92 HIS A N 1
ATOM 652 C CA . HIS A 1 114 ? -13.219 -4.758 -13.138 1.00 51.88 92 HIS A CA 1
ATOM 653 C C . HIS A 1 114 ? -13.945 -4.590 -11.784 1.00 47.92 92 HIS A C 1
ATOM 654 O O . HIS A 1 114 ? -15.138 -5.011 -11.697 1.00 41.86 92 HIS A O 1
ATOM 656 N N . SER A 1 115 ? -13.261 -4.016 -10.772 1.00 44.88 93 SER A N 1
ATOM 657 C CA . SER A 1 115 ? -13.720 -3.886 -9.352 1.00 43.58 93 SER A CA 1
ATOM 658 C C . SER A 1 115 ? -14.495 -2.574 -9.147 1.00 42.59 93 SER A C 1
ATOM 659 O O . SER A 1 115 ? -14.962 -2.306 -8.017 1.00 33.53 93 SER A O 1
ATOM 662 N N . SER A 1 116 ? -14.589 -1.777 -10.207 1.00 42.35 94 SER A N 1
ATOM 663 C CA . SER A 1 116 ? -15.340 -0.508 -10.239 1.00 46.23 94 SER A CA 1
ATOM 664 C C . SER A 1 116 ? -16.829 -0.822 -10.080 1.00 45.02 94 SER A C 1
ATOM 665 O O . SER A 1 116 ? -17.285 -1.895 -10.549 1.00 42.02 94 SER A O 1
ATOM 668 N N . ALA A 1 117 ? -17.540 0.053 -9.367 1.00 40.20 95 ALA A N 1
ATOM 669 C CA . ALA A 1 117 ? -19.013 0.083 -9.321 1.00 36.61 95 ALA A CA 1
ATOM 670 C C . ALA A 1 117 ? -19.568 -0.009 -10.752 1.00 37.07 95 ALA A C 1
ATOM 671 O O . ALA A 1 117 ? -19.051 0.671 -11.645 1.00 41.84 95 ALA A O 1
ATOM 673 N N . ARG A 1 118 ? -20.671 -0.737 -10.925 1.00 37.96 96 ARG A N 1
ATOM 674 C CA . ARG A 1 118 ? -21.341 -0.940 -12.235 1.00 37.49 96 ARG A CA 1
ATOM 675 C C . ARG A 1 118 ? -22.243 0.278 -12.570 1.00 38.85 96 ARG A C 1
ATOM 676 O O . ARG A 1 118 ? -22.576 0.476 -13.737 1.00 41.11 96 ARG A O 1
ATOM 678 N N . VAL A 1 119 ? -22.617 1.114 -11.600 1.00 31.43 97 VAL A N 1
ATOM 679 C CA . VAL A 1 119 ? -23.470 2.313 -11.843 1.00 30.36 97 VAL A CA 1
ATOM 680 C C . VAL A 1 119 ? -23.069 3.393 -10.833 1.00 25.80 97 VAL A C 1
ATOM 681 O O . VAL A 1 119 ? -22.784 3.051 -9.673 1.00 25.78 97 VAL A O 1
ATOM 685 N N . LYS A 1 120 ? -23.030 4.643 -11.259 1.00 26.13 98 LYS A N 1
ATOM 686 C CA . LYS A 1 120 ? -22.842 5.769 -10.311 1.00 22.39 98 LYS A CA 1
ATOM 687 C C . LYS A 1 120 ? -23.977 5.735 -9.318 1.00 19.82 98 LYS A C 1
ATOM 688 O O . LYS A 1 120 ? -25.128 5.637 -9.703 1.00 20.38 98 LYS A O 1
ATOM 694 N N . HIS A 1 121 ? -23.658 5.769 -8.030 1.00 19.41 99 HIS A N 1
ATOM 695 C CA . HIS A 1 121 ? -24.730 5.705 -7.015 1.00 17.86 99 HIS A CA 1
ATOM 696 C C . HIS A 1 121 ? -24.299 6.492 -5.791 1.00 18.07 99 HIS A C 1
ATOM 697 O O . HIS A 1 121 ? -23.162 6.971 -5.740 1.00 18.69 99 HIS A O 1
ATOM 704 N N . TYR A 1 122 ? -25.198 6.574 -4.815 1.00 16.71 100 TYR A N 1
ATOM 705 C CA . TYR A 1 122 ? -24.876 7.179 -3.509 1.00 16.01 100 TYR A CA 1
ATOM 706 C C . TYR A 1 122 ? -24.764 6.073 -2.489 1.00 16.55 100 TYR A C 1
ATOM 707 O O . TYR A 1 122 ? -25.423 5.045 -2.603 1.00 17.96 100 TYR A O 1
ATOM 716 N N . ASP A 1 123 ? -23.885 6.304 -1.524 1.00 17.83 101 ASP A N 1
ATOM 717 C CA . ASP A 1 123 ? -23.728 5.370 -0.401 1.00 17.71 101 ASP A CA 1
ATOM 718 C C . ASP A 1 123 ? -23.482 6.200 0.837 1.00 16.67 101 ASP A C 1
ATOM 719 O O . ASP A 1 123 ? -22.374 6.730 1.000 1.00 17.54 101 ASP A O 1
ATOM 724 N N . THR A 1 124 ? -24.513 6.278 1.661 1.00 15.90 102 THR A N 1
ATOM 725 C CA . THR A 1 124 ? -24.513 7.050 2.903 1.00 16.07 102 THR A CA 1
ATOM 726 C C . THR A 1 124 ? -24.562 6.090 4.082 1.00 16.42 102 THR A C 1
ATOM 727 O O . THR A 1 124 ? -24.852 6.569 5.219 1.00 16.78 102 THR A O 1
ATOM 731 N N . THR A 1 125 ? -24.176 4.839 3.876 1.00 17.55 103 THR A N 1
ATOM 732 C CA . THR A 1 125 ? -24.144 3.838 4.975 1.00 19.53 103 THR A CA 1
ATOM 733 C C . THR A 1 125 ? -23.047 4.198 5.977 1.00 18.90 103 THR A C 1
ATOM 734 O O . THR A 1 125 ? -22.053 4.798 5.619 1.00 17.89 103 THR A O 1
ATOM 738 N N . ALA A 1 126 ? -23.244 3.830 7.240 1.00 20.28 104 ALA A N 1
ATOM 739 C CA . ALA A 1 126 ? -22.186 4.006 8.247 1.00 20.25 104 ALA A CA 1
ATOM 740 C C . ALA A 1 126 ? -20.869 3.380 7.780 1.00 20.69 104 ALA A C 1
ATOM 741 O O . ALA A 1 126 ? -19.798 3.980 7.978 1.00 19.00 104 ALA A O 1
ATOM 743 N N . GLY A 1 127 ? -20.913 2.163 7.255 1.00 21.93 105 GLY A N 1
ATOM 744 C CA . GLY A 1 127 ? -19.694 1.492 6.787 1.00 23.56 105 GLY A CA 1
ATOM 745 C C . GLY A 1 127 ? -18.976 2.285 5.711 1.00 23.06 105 GLY A C 1
ATOM 746 O O . GLY A 1 127 ? -17.742 2.410 5.796 1.00 21.35 105 GLY A O 1
ATOM 747 N N . HIS A 1 128 ? -19.699 2.803 4.701 1.00 21.68 106 HIS A N 1
ATOM 748 C CA . HIS A 1 128 ? -19.037 3.529 3.592 1.00 21.22 106 HIS A CA 1
ATOM 749 C C . HIS A 1 128 ? -18.453 4.842 4.116 1.00 18.19 106 HIS A C 1
ATOM 750 O O . HIS A 1 128 ? -17.361 5.246 3.696 1.00 20.04 106 HIS A O 1
ATOM 757 N N . ILE A 1 129 ? -19.206 5.570 4.931 1.00 18.77 107 ILE A N 1
ATOM 758 C CA . ILE A 1 129 ? -18.740 6.845 5.519 1.00 18.85 107 ILE A CA 1
ATOM 759 C C . ILE A 1 129 ? -17.431 6.586 6.267 1.00 19.92 107 ILE A C 1
ATOM 760 O O . ILE A 1 129 ? -16.461 7.325 6.066 1.00 18.57 107 ILE A O 1
ATOM 765 N N . ASN A 1 130 ? -17.420 5.543 7.105 1.00 20.89 108 ASN A N 1
ATOM 766 C CA . ASN A 1 130 ? -16.236 5.239 7.928 1.00 23.33 108 ASN A CA 1
ATOM 767 C C . ASN A 1 130 ? -15.068 4.894 7.012 1.00 22.12 108 ASN A C 1
ATOM 768 O O . ASN A 1 130 ? -13.939 5.381 7.251 1.00 22.50 108 ASN A O 1
ATOM 773 N N . VAL A 1 131 ? -15.293 4.065 5.998 1.00 21.91 109 VAL A N 1
ATOM 774 C CA . VAL A 1 131 ? -14.218 3.631 5.068 1.00 26.33 109 VAL A CA 1
ATOM 775 C C . VAL A 1 131 ? -13.708 4.870 4.320 1.00 26.76 109 VAL A C 1
ATOM 776 O O . VAL A 1 131 ? -12.490 5.039 4.203 1.00 23.76 109 VAL A O 1
ATOM 780 N N . SER A 1 132 ? -14.611 5.738 3.849 1.00 24.64 110 SER A N 1
ATOM 781 C CA . SER A 1 132 ? -14.212 6.968 3.115 1.00 22.58 110 SER A CA 1
ATOM 782 C C . SER A 1 132 ? -13.344 7.864 4.005 1.00 20.22 110 SER A C 1
ATOM 783 O O . SER A 1 132 ? -12.306 8.340 3.512 1.00 21.52 110 SER A O 1
ATOM 786 N N . VAL A 1 133 ? -13.718 8.089 5.276 1.00 20.28 111 VAL A N 1
ATOM 787 C CA . VAL A 1 133 ? -12.960 8.972 6.196 1.00 19.37 111 VAL A CA 1
ATOM 788 C C . VAL A 1 133 ? -11.584 8.333 6.461 1.00 21.39 111 VAL A C 1
ATOM 789 O O . VAL A 1 133 ? -10.592 9.055 6.427 1.00 19.85 111 VAL A O 1
ATOM 793 N N . GLU A 1 134 ? -11.521 7.019 6.718 1.00 21.04 112 GLU A N 1
ATOM 794 C CA . GLU A 1 134 ? -10.207 6.367 6.998 1.00 20.47 112 GLU A CA 1
ATOM 795 C C . GLU A 1 134 ? -9.300 6.526 5.780 1.00 20.58 112 GLU A C 1
ATOM 796 O O . GLU A 1 134 ? -8.107 6.792 5.970 1.00 21.71 112 GLU A O 1
ATOM 802 N N . ALA A 1 135 ? -9.803 6.349 4.558 1.00 20.73 113 ALA A N 1
ATOM 803 C CA . ALA A 1 135 ? -8.954 6.505 3.369 1.00 21.48 113 ALA A CA 1
ATOM 804 C C . ALA A 1 135 ? -8.509 7.961 3.251 1.00 23.13 113 ALA A C 1
ATOM 805 O O . ALA A 1 135 ? -7.364 8.186 2.853 1.00 21.95 113 ALA A O 1
ATOM 807 N N . SER A 1 136 ? -9.391 8.920 3.573 1.00 22.10 114 SER A N 1
ATOM 808 C CA . SER A 1 136 ? -9.092 10.369 3.514 1.00 23.65 114 SER A CA 1
ATOM 809 C C . SER A 1 136 ? -7.950 10.680 4.474 1.00 21.23 114 SER A C 1
ATOM 810 O O . SER A 1 136 ? -6.994 11.385 4.078 1.00 22.35 114 SER A O 1
ATOM 813 N N . LEU A 1 137 ? -8.017 10.143 5.676 1.00 19.74 115 LEU A N 1
ATOM 814 C CA . LEU A 1 137 ? -7.005 10.380 6.725 1.00 22.02 115 LEU A CA 1
ATOM 815 C C . LEU A 1 137 ? -5.653 9.781 6.298 1.00 24.59 115 LEU A C 1
ATOM 816 O O . LEU A 1 137 ? -4.631 10.500 6.408 1.00 23.08 115 LEU A O 1
ATOM 821 N N . ARG A 1 138 ? -5.649 8.550 5.766 1.00 24.69 116 ARG A N 1
ATOM 822 C CA . ARG A 1 138 ? -4.413 7.891 5.264 1.00 23.95 116 ARG A CA 1
ATOM 823 C C . ARG A 1 138 ? -3.857 8.696 4.065 1.00 21.82 116 ARG A C 1
ATOM 824 O O . ARG A 1 138 ? -2.623 8.976 4.022 1.00 22.84 116 ARG A O 1
ATOM 826 N N . ASP A 1 139 ? -4.690 9.107 3.114 1.00 23.48 117 ASP A N 1
ATOM 827 C CA . ASP A 1 139 ? -4.206 9.738 1.855 1.00 24.33 117 ASP A CA 1
ATOM 828 C C . ASP A 1 139 ? -3.604 11.117 2.156 1.00 26.44 117 ASP A C 1
ATOM 829 O O . ASP A 1 139 ? -2.653 11.500 1.463 1.00 24.25 117 ASP A O 1
ATOM 834 N N . MET A 1 140 ? -4.179 11.859 3.110 1.00 22.81 118 MET A N 1
ATOM 835 C CA . MET A 1 140 ? -3.746 13.234 3.433 1.00 24.32 118 MET A CA 1
ATOM 836 C C . MET A 1 140 ? -2.720 13.237 4.571 1.00 24.11 118 MET A C 1
ATOM 837 O O . MET A 1 140 ? -2.089 14.287 4.783 1.00 26.70 118 MET A O 1
ATOM 842 N N . GLY A 1 141 ? -2.506 12.093 5.219 1.00 25.21 119 GLY A N 1
ATOM 843 C CA . GLY A 1 141 ? -1.456 11.922 6.238 1.00 25.54 119 GLY A CA 1
ATOM 844 C C . GLY A 1 141 ? -1.787 12.634 7.532 1.00 28.08 119 GLY A C 1
ATOM 845 O O . GLY A 1 141 ? -0.884 13.244 8.130 1.00 26.98 119 GLY A O 1
ATOM 846 N N . THR A 1 142 ? -3.057 12.610 7.950 1.00 24.26 120 THR A N 1
ATOM 847 C CA . THR A 1 142 ? -3.500 13.306 9.179 1.00 22.33 120 THR A CA 1
ATOM 848 C C . THR A 1 142 ? -4.421 12.392 9.963 1.00 21.84 120 THR A C 1
ATOM 849 O O . THR A 1 142 ? -4.992 11.483 9.366 1.00 23.03 120 THR A O 1
ATOM 853 N N . ASP A 1 143 ? -4.562 12.678 11.249 1.00 21.67 121 ASP A N 1
ATOM 854 C CA . ASP A 1 143 ? -5.442 11.935 12.146 1.00 24.77 121 ASP A CA 1
ATOM 855 C C . ASP A 1 143 ? -6.837 12.573 12.202 1.00 22.56 121 ASP A C 1
ATOM 856 O O . ASP A 1 143 ? -7.634 11.997 12.864 1.00 22.34 121 ASP A O 1
ATOM 861 N N . HIS A 1 144 ? -7.114 13.706 11.533 1.00 20.90 122 HIS A N 1
ATOM 862 C CA . HIS A 1 144 ? -8.454 14.349 11.586 1.00 19.56 122 HIS A CA 1
ATOM 863 C C . HIS A 1 144 ? -8.705 15.196 10.345 1.00 19.12 122 HIS A C 1
ATOM 864 O O . HIS A 1 144 ? -7.736 15.745 9.806 1.00 18.74 122 HIS A O 1
ATOM 871 N N . VAL A 1 145 ? -9.981 15.349 9.996 1.00 19.36 123 VAL A N 1
ATOM 872 C CA . VAL A 1 145 ? -10.392 16.416 9.058 1.00 19.95 123 VAL A CA 1
ATOM 873 C C . VAL A 1 145 ? -11.191 17.438 9.845 1.00 18.37 123 VAL A C 1
ATOM 874 O O . VAL A 1 145 ? -11.759 17.087 10.903 1.00 18.41 123 VAL A O 1
ATOM 878 N N . ASP A 1 146 ? -11.286 18.652 9.315 1.00 17.62 124 ASP A N 1
ATOM 879 C CA . ASP A 1 146 ? -11.977 19.772 10.002 1.00 17.17 124 ASP A CA 1
ATOM 880 C C . ASP A 1 146 ? -13.490 19.686 9.740 1.00 18.10 124 ASP A C 1
ATOM 881 O O . ASP A 1 146 ? -14.270 19.976 10.642 1.00 17.76 124 ASP A O 1
ATOM 886 N N . LEU A 1 147 ? -13.898 19.307 8.524 1.00 15.47 125 LEU A N 1
ATOM 887 C CA . LEU A 1 147 ? -15.309 19.286 8.133 1.00 15.43 125 LEU A CA 1
ATOM 888 C C . LEU A 1 147 ? -15.519 18.135 7.159 1.00 16.25 125 LEU A C 1
ATOM 889 O O . LEU A 1 147 ? -14.730 17.998 6.208 1.00 18.65 125 LEU A O 1
ATOM 894 N N . LEU A 1 148 ? -16.524 17.316 7.440 1.00 16.24 126 LEU A N 1
ATOM 895 C CA . LEU A 1 148 ? -17.001 16.254 6.530 1.00 16.63 126 LEU A CA 1
ATOM 896 C C . LEU A 1 148 ? -18.410 16.620 6.046 1.00 15.30 126 LEU A C 1
ATOM 897 O O . LEU A 1 148 ? -19.324 16.878 6.840 1.00 15.71 126 LEU A O 1
ATOM 902 N N . LEU A 1 149 ? -18.602 16.596 4.728 1.00 14.71 127 LEU A N 1
ATOM 903 C CA . LEU A 1 149 ? -19.921 16.829 4.111 1.00 14.82 127 LEU A CA 1
ATOM 904 C C . LEU A 1 149 ? -20.430 15.551 3.449 1.00 15.09 127 LEU A C 1
ATOM 905 O O . LEU A 1 149 ? -19.660 14.864 2.773 1.00 16.16 127 LEU A O 1
ATOM 910 N N . ILE A 1 150 ? -21.712 15.276 3.602 1.00 16.00 128 ILE A N 1
ATOM 911 C CA . ILE A 1 150 ? -22.422 14.347 2.693 1.00 15.38 128 ILE A CA 1
ATOM 912 C C . ILE A 1 150 ? -22.496 15.049 1.345 1.00 14.61 128 ILE A C 1
ATOM 913 O O . ILE A 1 150 ? -23.061 16.165 1.283 1.00 15.93 128 ILE A O 1
ATOM 918 N N . HIS A 1 151 ? -21.978 14.435 0.301 1.00 14.90 129 HIS A N 1
ATOM 919 C CA . HIS A 1 151 ? -21.655 15.133 -0.965 1.00 16.15 129 HIS A CA 1
ATOM 920 C C . HIS A 1 151 ? -22.886 15.514 -1.780 1.00 15.93 129 HIS A C 1
ATOM 921 O O . HIS A 1 151 ? -22.893 16.589 -2.410 1.00 15.49 129 HIS A O 1
ATOM 928 N N . ARG A 1 152 ? -23.881 14.647 -1.773 1.00 17.06 130 ARG A N 1
ATOM 929 C CA . ARG A 1 152 ? -25.144 14.829 -2.495 1.00 15.58 130 ARG A CA 1
ATOM 930 C C . ARG A 1 152 ? -26.268 14.249 -1.649 1.00 15.58 130 ARG A C 1
ATOM 931 O O . ARG A 1 152 ? -26.084 13.232 -0.948 1.00 15.21 130 ARG A O 1
ATOM 939 N N . PRO A 1 153 ? -27.483 14.825 -1.761 1.00 14.13 131 PRO A N 1
ATOM 940 C CA . PRO A 1 153 ? -28.634 14.215 -1.119 1.00 15.56 131 PRO A CA 1
ATOM 941 C C . PRO A 1 153 ? -28.877 12.844 -1.761 1.00 16.59 131 PRO A C 1
ATOM 942 O O . PRO A 1 153 ? -28.799 12.694 -2.992 1.00 16.66 131 PRO A O 1
ATOM 946 N N . ASP A 1 154 ? -29.168 11.875 -0.916 1.00 16.76 132 ASP A N 1
ATOM 947 C CA . ASP A 1 154 ? -29.294 10.444 -1.301 1.00 15.91 132 ASP A CA 1
ATOM 948 C C . ASP A 1 154 ? -30.763 10.058 -1.243 1.00 16.37 132 ASP A C 1
ATOM 949 O O . ASP A 1 154 ? -31.334 10.000 -0.158 1.00 15.92 132 ASP A O 1
ATOM 954 N N . PRO A 1 155 ? -31.419 9.788 -2.393 1.00 15.27 133 PRO A N 1
ATOM 955 C CA . PRO A 1 155 ? -32.821 9.381 -2.379 1.00 16.53 133 PRO A CA 1
ATOM 956 C C . PRO A 1 155 ? -33.136 8.121 -1.565 1.00 16.26 133 PRO A C 1
ATOM 957 O O . PRO A 1 155 ? -34.293 7.921 -1.233 1.00 18.74 133 PRO A O 1
ATOM 961 N N . LEU A 1 156 ? -32.110 7.331 -1.227 1.00 16.79 134 LEU A N 1
ATOM 962 C CA . LEU A 1 156 ? -32.204 6.070 -0.474 1.00 16.30 134 LEU A CA 1
ATOM 963 C C . LEU A 1 156 ? -31.666 6.304 0.935 1.00 17.17 134 LEU A C 1
ATOM 964 O O . LEU A 1 156 ? -31.290 5.355 1.589 1.00 18.77 134 LEU A O 1
ATOM 969 N N . ILE A 1 157 ? -31.554 7.549 1.378 1.00 16.56 135 ILE A N 1
ATOM 970 C CA . ILE A 1 157 ? -30.905 7.775 2.703 1.00 17.10 135 ILE A CA 1
ATOM 971 C C . ILE A 1 157 ? -31.731 7.131 3.823 1.00 17.48 135 ILE A C 1
ATOM 972 O O . ILE A 1 157 ? -32.967 7.285 3.883 1.00 17.33 135 ILE A O 1
ATOM 977 N N . ASP A 1 158 ? -31.028 6.474 4.745 1.00 18.13 136 ASP A N 1
ATOM 978 C CA . ASP A 1 158 ? -31.568 6.137 6.084 1.00 18.89 136 ASP A CA 1
ATOM 979 C C . ASP A 1 158 ? -30.992 7.198 7.014 1.00 19.10 136 ASP A C 1
ATOM 980 O O . ASP A 1 158 ? -29.784 7.114 7.303 1.00 19.32 136 ASP A O 1
ATOM 985 N N . ALA A 1 159 ? -31.773 8.232 7.345 1.00 18.81 137 ALA A N 1
ATOM 986 C CA . ALA A 1 159 ? -31.257 9.401 8.090 1.00 21.09 137 ALA A CA 1
ATOM 987 C C . ALA A 1 159 ? -30.773 8.920 9.459 1.00 18.54 137 ALA A C 1
ATOM 988 O O . ALA A 1 159 ? -29.804 9.514 10.037 1.00 18.96 137 ALA A O 1
ATOM 990 N N . GLU A 1 160 ? -31.442 7.908 10.012 1.00 19.64 138 GLU A N 1
ATOM 991 C CA . GLU A 1 160 ? -31.049 7.468 11.385 1.00 21.27 138 GLU A CA 1
ATOM 992 C C . GLU A 1 160 ? -29.632 6.869 11.333 1.00 20.79 138 GLU A C 1
ATOM 993 O O . GLU A 1 160 ? -28.815 7.248 12.180 1.00 22.01 138 GLU A O 1
ATOM 999 N N . GLU A 1 161 ? -29.364 5.994 10.359 1.00 20.53 139 GLU A N 1
ATOM 1000 C CA . GLU A 1 161 ? -28.049 5.339 10.182 1.00 21.36 139 GLU A CA 1
ATOM 1001 C C . GLU A 1 161 ? -26.995 6.422 9.882 1.00 19.90 139 GLU A C 1
ATOM 1002 O O . GLU A 1 161 ? -25.937 6.415 10.525 1.00 20.06 139 GLU A O 1
ATOM 1008 N N . THR A 1 162 ? -27.244 7.293 8.903 1.00 18.67 140 THR A N 1
ATOM 1009 C CA . THR A 1 162 ? -26.263 8.314 8.487 1.00 17.87 140 THR A CA 1
ATOM 1010 C C . THR A 1 162 ? -26.002 9.301 9.632 1.00 17.44 140 THR A C 1
ATOM 1011 O O . THR A 1 162 ? -24.831 9.649 9.867 1.00 19.03 140 THR A O 1
ATOM 1015 N N . GLY A 1 163 ? -27.045 9.773 10.292 1.00 18.19 141 GLY A N 1
ATOM 1016 C CA . GLY A 1 163 ? -26.967 10.713 11.420 1.00 18.99 141 GLY A CA 1
ATOM 1017 C C . GLY A 1 163 ? -26.118 10.126 12.523 1.00 19.94 141 GLY A C 1
ATOM 1018 O O . GLY A 1 163 ? -25.205 10.818 13.031 1.00 19.55 141 GLY A O 1
ATOM 1019 N N . LYS A 1 164 ? -26.388 8.871 12.892 1.00 22.00 142 LYS A N 1
ATOM 1020 C CA . LYS A 1 164 ? -25.667 8.220 14.017 1.00 21.52 142 LYS A CA 1
ATOM 1021 C C . LYS A 1 164 ? -24.166 8.073 13.672 1.00 22.70 142 LYS A C 1
ATOM 1022 O O . LYS A 1 164 ? -23.313 8.359 14.558 1.00 20.11 142 LYS A O 1
ATOM 1024 N N . ALA A 1 165 ? -23.829 7.725 12.417 1.00 19.95 143 ALA A N 1
ATOM 1025 C CA . ALA A 1 165 ? -22.444 7.590 11.891 1.00 18.86 143 ALA A CA 1
ATOM 1026 C C . ALA A 1 165 ? -21.729 8.939 11.901 1.00 18.86 143 ALA A C 1
ATOM 1027 O O . ALA A 1 165 ? -20.555 8.946 12.329 1.00 20.00 143 ALA A O 1
ATOM 1029 N N . LEU A 1 166 ? -22.396 10.032 11.508 1.00 17.76 144 LEU A N 1
ATOM 1030 C CA . LEU A 1 166 ? -21.791 11.387 11.520 1.00 18.99 144 LEU A CA 1
ATOM 1031 C C . LEU A 1 166 ? -21.541 11.809 12.971 1.00 20.44 144 LEU A C 1
ATOM 1032 O O . LEU A 1 166 ? -20.459 12.295 13.296 1.00 21.13 144 LEU A O 1
ATOM 1037 N N . ASP A 1 167 ? -22.514 11.619 13.830 1.00 21.27 145 ASP A N 1
ATOM 1038 C CA . ASP A 1 167 ? -22.327 11.969 15.256 1.00 21.81 145 ASP A CA 1
ATOM 1039 C C . ASP A 1 167 ? -21.127 11.208 15.830 1.00 22.46 145 ASP A C 1
ATOM 1040 O O . ASP A 1 167 ? -20.373 11.787 16.656 1.00 23.60 145 ASP A O 1
ATOM 1045 N N . ALA A 1 168 ? -21.014 9.922 15.529 1.00 23.14 146 ALA A N 1
ATOM 1046 C CA . ALA A 1 168 ? -19.953 9.040 16.064 1.00 24.48 146 ALA A CA 1
ATOM 1047 C C . ALA A 1 168 ? -18.591 9.545 15.573 1.00 25.58 146 ALA A C 1
ATOM 1048 O O . ALA A 1 168 ? -17.629 9.502 16.320 1.00 23.74 146 ALA A O 1
ATOM 1050 N N . LEU A 1 169 ? -18.501 9.989 14.321 1.00 22.52 147 LEU A N 1
ATOM 1051 C CA . LEU A 1 169 ? -17.219 10.542 13.793 1.00 23.66 147 LEU A CA 1
ATOM 1052 C C . LEU A 1 169 ? -16.828 11.834 14.505 1.00 23.27 147 LEU A C 1
ATOM 1053 O O . LEU A 1 169 ? -15.605 12.040 14.775 1.00 23.03 147 LEU A O 1
ATOM 1058 N N . VAL A 1 170 ? -17.781 12.694 14.832 1.00 21.97 148 VAL A N 1
ATOM 1059 C CA . VAL A 1 170 ? -17.470 13.920 15.609 1.00 23.22 148 VAL A CA 1
ATOM 1060 C C . VAL A 1 170 ? -16.969 13.468 16.998 1.00 27.90 148 VAL A C 1
ATOM 1061 O O . VAL A 1 170 ? -15.949 13.993 17.479 1.00 26.63 148 VAL A O 1
ATOM 1065 N N . ALA A 1 171 ? -17.663 12.528 17.622 1.00 26.35 149 ALA A N 1
ATOM 1066 C CA . ALA A 1 171 ? -17.309 12.053 18.977 1.00 31.83 149 ALA A CA 1
ATOM 1067 C C . ALA A 1 171 ? -15.871 11.514 18.975 1.00 30.14 149 ALA A C 1
ATOM 1068 O O . ALA A 1 171 ? -15.196 11.736 19.970 1.00 31.70 149 ALA A O 1
ATOM 1070 N N . SER A 1 172 ? -15.442 10.809 17.918 1.00 30.86 150 SER A N 1
ATOM 1071 C CA . SER A 1 172 ? -14.128 10.120 17.815 1.00 29.57 150 SER A CA 1
ATOM 1072 C C . SER A 1 172 ? -12.987 11.139 17.735 1.00 32.81 150 SER A C 1
ATOM 1073 O O . SER A 1 172 ? -11.814 10.702 17.887 1.00 31.11 150 SER A O 1
ATOM 1076 N N . GLY A 1 173 ? -13.298 12.400 17.419 1.00 29.16 151 GLY A N 1
ATOM 1077 C CA . GLY A 1 173 ? -12.288 13.431 17.094 1.00 27.84 151 GLY A CA 1
ATOM 1078 C C . GLY A 1 173 ? -11.721 13.307 15.686 1.00 24.66 151 GLY A C 1
ATOM 1079 O O . GLY A 1 173 ? -10.900 14.159 15.326 1.00 24.69 151 GLY A O 1
ATOM 1080 N N . LYS A 1 174 ? -12.114 12.338 14.886 1.00 22.05 152 LYS A N 1
ATOM 1081 C CA . LYS A 1 174 ? -11.556 12.219 13.518 1.00 22.90 152 LYS A CA 1
ATOM 1082 C C . LYS A 1 174 ? -12.127 13.345 12.646 1.00 20.68 152 LYS A C 1
ATOM 1083 O O . LYS A 1 174 ? -11.555 13.592 11.587 1.00 21.02 152 LYS A O 1
ATOM 1089 N N . VAL A 1 175 ? -13.296 13.860 13.000 1.00 21.55 153 VAL A N 1
ATOM 1090 C CA . VAL A 1 175 ? -14.030 14.894 12.210 1.00 19.79 153 VAL A CA 1
ATOM 1091 C C . VAL A 1 175 ? -14.414 15.988 13.186 1.00 19.98 153 VAL A C 1
ATOM 1092 O O . VAL A 1 175 ? -15.084 15.643 14.185 1.00 23.33 153 VAL A O 1
ATOM 1096 N N . LYS A 1 176 ? -14.006 17.239 12.952 1.00 17.83 154 LYS A N 1
ATOM 1097 C CA . LYS A 1 176 ? -14.329 18.317 13.917 1.00 19.03 154 LYS A CA 1
ATOM 1098 C C . LYS A 1 176 ? -15.800 18.756 13.778 1.00 18.83 154 LYS A C 1
ATOM 1099 O O . LYS A 1 176 ? -16.405 19.127 14.769 1.00 18.70 154 LYS A O 1
ATOM 1105 N N . ALA A 1 177 ? -16.363 18.729 12.583 1.00 17.73 155 ALA A N 1
ATOM 1106 C CA . ALA A 1 177 ? -17.728 19.218 12.349 1.00 16.76 155 ALA A CA 1
ATOM 1107 C C . ALA A 1 177 ? -18.257 18.544 11.087 1.00 16.24 155 ALA A C 1
ATOM 1108 O O . ALA A 1 177 ? -17.429 18.081 10.261 1.00 16.66 155 ALA A O 1
ATOM 1110 N N . VAL A 1 178 ? -19.569 18.524 10.968 1.00 16.28 156 VAL A N 1
ATOM 1111 C CA . VAL A 1 178 ? -20.246 17.855 9.828 1.00 17.23 156 VAL A CA 1
ATOM 1112 C C . VAL A 1 178 ? -21.217 18.819 9.148 1.00 16.20 156 VAL A C 1
ATOM 1113 O O . VAL A 1 178 ? -21.793 19.711 9.781 1.00 17.63 156 VAL A O 1
ATOM 1117 N N . GLY A 1 179 ? -21.367 18.673 7.841 1.00 16.78 157 GLY A N 1
ATOM 1118 C CA . GLY A 1 179 ? -22.410 19.396 7.109 1.00 16.91 157 GLY A CA 1
ATOM 1119 C C . GLY A 1 179 ? -22.807 18.610 5.888 1.00 15.91 157 GLY A C 1
ATOM 1120 O O . GLY A 1 179 ? -22.543 17.380 5.839 1.00 16.81 157 GLY A O 1
ATOM 1121 N N . VAL A 1 180 ? -23.477 19.271 4.979 1.00 15.93 158 VAL A N 1
ATOM 1122 C CA . VAL A 1 180 ? -24.030 18.614 3.767 1.00 14.64 158 VAL A CA 1
ATOM 1123 C C . VAL A 1 180 ? -23.691 19.429 2.529 1.00 13.97 158 VAL A C 1
ATOM 1124 O O . VAL A 1 180 ? -23.193 20.569 2.595 1.00 14.35 158 VAL A O 1
ATOM 1128 N N . SER A 1 181 ? -24.027 18.884 1.376 1.00 14.48 159 SER A N 1
ATOM 1129 C CA . SER A 1 181 ? -23.745 19.549 0.093 1.00 15.12 159 SER A CA 1
ATOM 1130 C C . SER A 1 181 ? -24.849 19.214 -0.904 1.00 14.40 159 SER A C 1
ATOM 1131 O O . SER A 1 181 ? -25.257 18.036 -0.974 1.00 14.30 159 SER A O 1
ATOM 1134 N N . ASN A 1 182 ? -25.355 20.247 -1.595 1.00 13.84 160 ASN A N 1
ATOM 1135 C CA . ASN A 1 182 ? -26.410 20.115 -2.614 1.00 14.95 160 ASN A CA 1
ATOM 1136 C C . ASN A 1 182 ? -27.721 19.643 -2.002 1.00 15.14 160 ASN A C 1
ATOM 1137 O O . ASN A 1 182 ? -28.611 19.204 -2.750 1.00 16.65 160 ASN A O 1
ATOM 1142 N N . PHE A 1 183 ? -27.873 19.753 -0.694 1.00 13.72 161 PHE A N 1
ATOM 1143 C CA . PHE A 1 183 ? -29.136 19.312 -0.063 1.00 14.25 161 PHE A CA 1
ATOM 1144 C C . PHE A 1 183 ? -30.224 20.355 -0.310 1.00 14.07 161 PHE A C 1
ATOM 1145 O O . PHE A 1 183 ? -29.969 21.592 -0.233 1.00 14.79 161 PHE A O 1
ATOM 1153 N N . ARG A 1 184 ? -31.456 19.891 -0.554 1.00 15.16 162 ARG A N 1
ATOM 1154 C CA . ARG A 1 184 ? -32.634 20.780 -0.513 1.00 15.91 162 ARG A CA 1
ATOM 1155 C C . ARG A 1 184 ? -32.973 21.011 0.948 1.00 14.66 162 ARG A C 1
ATOM 1156 O O . ARG A 1 184 ? -32.572 20.239 1.820 1.00 15.57 162 ARG A O 1
ATOM 1164 N N . PRO A 1 185 ? -33.749 22.056 1.275 1.00 15.85 163 PRO A N 1
ATOM 1165 C CA . PRO A 1 185 ? -34.112 22.267 2.685 1.00 15.52 163 PRO A CA 1
ATOM 1166 C C . PRO A 1 185 ? -34.728 21.032 3.380 1.00 15.89 163 PRO A C 1
ATOM 1167 O O . PRO A 1 185 ? -34.421 20.743 4.543 1.00 15.11 163 PRO A O 1
ATOM 1171 N N . TRP A 1 186 ? -35.585 20.296 2.680 1.00 14.94 164 TRP A N 1
ATOM 1172 C CA . TRP A 1 186 ? -36.217 19.085 3.235 1.00 15.54 164 TRP A CA 1
ATOM 1173 C C . TRP A 1 186 ? -35.179 17.986 3.518 1.00 16.56 164 TRP A C 1
ATOM 1174 O O . TRP A 1 186 ? -35.364 17.201 4.468 1.00 16.35 164 TRP A O 1
ATOM 1185 N N . ASP A 1 187 ? -34.148 17.880 2.686 1.00 15.93 165 ASP A N 1
ATOM 1186 C CA . ASP A 1 187 ? -33.024 16.912 2.889 1.00 15.46 165 ASP A CA 1
ATOM 1187 C C . ASP A 1 187 ? -32.238 17.313 4.127 1.00 13.81 165 ASP A C 1
ATOM 1188 O O . ASP A 1 187 ? -31.869 16.448 4.927 1.00 15.21 165 ASP A O 1
ATOM 1193 N N . PHE A 1 188 ? -31.971 18.600 4.272 1.00 14.23 166 PHE A N 1
ATOM 1194 C CA . PHE A 1 188 ? -31.211 19.161 5.412 1.00 14.39 166 PHE A CA 1
ATOM 1195 C C . PHE A 1 188 ? -32.011 18.887 6.672 1.00 15.62 166 PHE A C 1
ATOM 1196 O O . PHE A 1 188 ? -31.430 18.324 7.629 1.00 17.58 166 PHE A O 1
ATOM 1204 N N . SER A 1 189 ? -33.316 19.221 6.649 1.00 16.87 167 SER A N 1
ATOM 1205 C CA . SER A 1 189 ? -34.224 19.002 7.823 1.00 18.20 167 SER A CA 1
ATOM 1206 C C . SER A 1 189 ? -34.256 17.523 8.228 1.00 17.56 167 SER A C 1
ATOM 1207 O O . SER A 1 189 ? -34.190 17.182 9.431 1.00 18.08 167 SER A O 1
ATOM 1210 N N . LEU A 1 190 ? -34.409 16.637 7.268 1.00 16.25 168 LEU A N 1
ATOM 1211 C CA . LEU A 1 190 ? -34.502 15.186 7.580 1.00 16.57 168 LEU A CA 1
ATOM 1212 C C . LEU A 1 190 ? -33.219 14.708 8.252 1.00 17.29 168 LEU A C 1
ATOM 1213 O O . LEU A 1 190 ? -33.293 14.140 9.361 1.00 18.00 168 LEU A O 1
ATOM 1218 N N . LEU A 1 191 ? -32.042 14.958 7.682 1.00 16.16 169 LEU A N 1
ATOM 1219 C CA . LEU A 1 191 ? -30.792 14.462 8.313 1.00 16.00 169 LEU A CA 1
ATOM 1220 C C . LEU A 1 191 ? -30.585 15.156 9.668 1.00 17.59 169 LEU A C 1
ATOM 1221 O O . LEU A 1 191 ? -30.226 14.470 10.618 1.00 19.05 169 LEU A O 1
ATOM 1226 N N . GLN A 1 192 ? -30.812 16.458 9.769 1.00 17.04 170 GLN A N 1
ATOM 1227 C CA . GLN A 1 192 ? -30.602 17.151 11.066 1.00 18.48 170 GLN A CA 1
ATOM 1228 C C . GLN A 1 192 ? -31.526 16.553 12.127 1.00 19.54 170 GLN A C 1
ATOM 1229 O O . GLN A 1 192 ? -31.114 16.492 13.332 1.00 19.05 170 GLN A O 1
ATOM 1235 N N . SER A 1 193 ? -32.726 16.098 11.751 1.00 20.79 171 SER A N 1
ATOM 1236 C CA . SER A 1 193 ? -33.708 15.512 12.719 1.00 22.29 171 SER A CA 1
ATOM 1237 C C . SER A 1 193 ? -33.160 14.237 13.380 1.00 23.28 171 SER A C 1
ATOM 1238 O O . SER A 1 193 ? -33.643 13.876 14.465 1.00 23.37 171 SER A O 1
ATOM 1241 N N . ALA A 1 194 ? -32.161 13.582 12.789 1.00 20.24 172 ALA A N 1
ATOM 1242 C CA . ALA A 1 194 ? -31.620 12.273 13.229 1.00 22.61 172 ALA A CA 1
ATOM 1243 C C . ALA A 1 194 ? -30.253 12.449 13.913 1.00 24.01 172 ALA A C 1
ATOM 1244 O O . ALA A 1 194 ? -29.542 11.443 14.132 1.00 26.36 172 ALA A O 1
ATOM 1246 N N . MET A 1 195 ? -29.837 13.678 14.166 1.00 22.48 173 MET A N 1
ATOM 1247 C CA . MET A 1 195 ? -28.458 13.977 14.635 1.00 23.81 173 MET A CA 1
ATOM 1248 C C . MET A 1 195 ? -28.469 14.857 15.880 1.00 23.11 173 MET A C 1
ATOM 1249 O O . MET A 1 195 ? -29.252 15.810 15.939 1.00 26.55 173 MET A O 1
ATOM 1254 N N . SER A 1 196 ? -27.536 14.575 16.786 1.00 27.13 174 SER A N 1
ATOM 1255 C CA . SER A 1 196 ? -27.156 15.439 17.926 1.00 26.08 174 SER A CA 1
ATOM 1256 C C . SER A 1 196 ? -26.364 16.655 17.446 1.00 26.87 174 SER A C 1
ATOM 1257 O O . SER A 1 196 ? -26.691 17.793 17.856 1.00 27.13 174 SER A O 1
ATOM 1260 N N . ASN A 1 197 ? -25.304 16.423 16.683 1.00 23.84 175 ASN A N 1
ATOM 1261 C CA . ASN A 1 197 ? -24.469 17.540 16.170 1.00 23.45 175 ASN A CA 1
ATOM 1262 C C . ASN A 1 197 ? -25.292 18.409 15.229 1.00 22.91 175 ASN A C 1
ATOM 1263 O O . ASN A 1 197 ? -26.140 17.876 14.497 1.00 22.01 175 ASN A O 1
ATOM 1268 N N . ARG A 1 198 ? -25.052 19.715 15.271 1.00 23.31 176 ARG A N 1
ATOM 1269 C CA . ARG A 1 198 ? -25.639 20.649 14.287 1.00 21.63 176 ARG A CA 1
ATOM 1270 C C . ARG A 1 198 ? -24.875 20.507 12.972 1.00 22.44 176 ARG A C 1
ATOM 1271 O O . ARG A 1 198 ? -23.653 20.629 12.967 1.00 24.58 176 ARG A O 1
ATOM 1279 N N . LEU A 1 199 ? -25.600 20.409 11.869 1.00 18.38 177 LEU A N 1
ATOM 1280 C CA . LEU A 1 199 ? -24.993 20.523 10.528 1.00 18.18 177 LEU A CA 1
ATOM 1281 C C . LEU A 1 199 ? -24.566 21.980 10.324 1.00 19.20 177 LEU A C 1
ATOM 1282 O O . LEU A 1 199 ? -25.394 22.888 10.486 1.00 20.85 177 LEU A O 1
ATOM 1287 N N . VAL A 1 200 ? -23.306 22.217 10.011 1.00 18.18 178 VAL A N 1
ATOM 1288 C CA . VAL A 1 200 ? -22.728 23.585 10.092 1.00 18.72 178 VAL A CA 1
ATOM 1289 C C . VAL A 1 200 ? -22.716 24.303 8.766 1.00 17.19 178 VAL A C 1
ATOM 1290 O O . VAL A 1 200 ? -22.459 25.501 8.806 1.00 18.58 178 VAL A O 1
ATOM 1294 N N . THR A 1 201 ? -23.001 23.641 7.664 1.00 16.54 179 THR A N 1
ATOM 1295 C CA . THR A 1 201 ? -23.062 24.283 6.347 1.00 15.37 179 THR A CA 1
ATOM 1296 C C . THR A 1 201 ? -23.861 23.400 5.390 1.00 14.20 179 THR A C 1
ATOM 1297 O O . THR A 1 201 ? -24.016 22.209 5.623 1.00 14.71 179 THR A O 1
ATOM 1301 N N . ASN A 1 202 ? -24.212 24.005 4.271 1.00 14.57 180 ASN A N 1
ATOM 1302 C CA . ASN A 1 202 ? -24.689 23.340 3.044 1.00 14.47 180 ASN A CA 1
ATOM 1303 C C . ASN A 1 202 ? -23.882 23.940 1.911 1.00 14.24 180 ASN A C 1
ATOM 1304 O O . ASN A 1 202 ? -23.955 25.178 1.709 1.00 14.52 180 ASN A O 1
ATOM 1309 N N . GLN A 1 203 ? -23.101 23.103 1.247 1.00 14.39 181 GLN A N 1
ATOM 1310 C CA . GLN A 1 203 ? -22.229 23.547 0.163 1.00 14.83 181 GLN A CA 1
ATOM 1311 C C . GLN A 1 203 ? -23.019 23.426 -1.135 1.00 13.98 181 GLN A C 1
ATOM 1312 O O . GLN A 1 203 ? -23.327 22.295 -1.501 1.00 14.34 181 GLN A O 1
ATOM 1318 N N . ILE A 1 204 ? -23.374 24.561 -1.756 1.00 14.23 182 ILE A N 1
ATOM 1319 C CA . ILE A 1 204 ? -24.343 24.633 -2.879 1.00 14.29 182 ILE A CA 1
ATOM 1320 C C . ILE A 1 204 ? -23.765 25.526 -3.962 1.00 15.48 182 ILE A C 1
ATOM 1321 O O . ILE A 1 204 ? -22.945 26.409 -3.690 1.00 15.58 182 ILE A O 1
ATOM 1326 N N . GLU A 1 205 ? -24.200 25.304 -5.187 1.00 14.40 183 GLU A N 1
ATOM 1327 C CA . GLU A 1 205 ? -23.739 26.134 -6.301 1.00 14.39 183 GLU A CA 1
ATOM 1328 C C . GLU A 1 205 ? -24.378 27.529 -6.143 1.00 14.90 183 GLU A C 1
ATOM 1329 O O . GLU A 1 205 ? -25.626 27.644 -6.077 1.00 15.13 183 GLU A O 1
ATOM 1335 N N . MET A 1 206 ? -23.545 28.562 -6.091 1.00 14.45 184 MET A N 1
ATOM 1336 C CA . MET A 1 206 ? -24.009 29.967 -6.042 1.00 15.51 184 MET A CA 1
ATOM 1337 C C . MET A 1 206 ? -23.024 30.837 -6.825 1.00 16.49 184 MET A C 1
ATOM 1338 O O . MET A 1 206 ? -21.791 30.787 -6.567 1.00 15.60 184 MET A O 1
ATOM 1343 N N . SER A 1 207 ? -23.553 31.659 -7.731 1.00 16.35 185 SER A N 1
ATOM 1344 C CA . SER A 1 207 ? -22.718 32.539 -8.586 1.00 16.20 185 SER A CA 1
ATOM 1345 C C . SER A 1 207 ? -23.627 33.481 -9.360 1.00 16.54 185 SER A C 1
ATOM 1346 O O . SER A 1 207 ? -24.871 33.281 -9.374 1.00 15.53 185 SER A O 1
ATOM 1349 N N . LEU A 1 208 ? -23.018 34.417 -10.073 1.00 16.81 186 LEU A N 1
ATOM 1350 C CA . LEU A 1 208 ? -23.788 35.266 -11.004 1.00 17.92 186 LEU A CA 1
ATOM 1351 C C . LEU A 1 208 ? -24.342 34.420 -12.155 1.00 19.99 186 LEU A C 1
ATOM 1352 O O . LEU A 1 208 ? -25.191 34.937 -12.864 1.00 22.17 186 LEU A O 1
ATOM 1357 N N . LEU A 1 209 ? -23.959 33.155 -12.298 1.00 19.41 187 LEU A N 1
ATOM 1358 C CA . LEU A 1 209 ? -24.573 32.283 -13.320 1.00 20.47 187 LEU A CA 1
ATOM 1359 C C . LEU A 1 209 ? -25.632 31.367 -12.699 1.00 21.50 187 LEU A C 1
ATOM 1360 O O . LEU A 1 209 ? -26.289 30.683 -13.429 1.00 20.69 187 LEU A O 1
ATOM 1365 N N . ALA A 1 210 ? -25.676 31.233 -11.375 1.00 17.04 188 ALA A N 1
ATOM 1366 C CA . ALA A 1 210 ? -26.527 30.261 -10.671 1.00 17.99 188 ALA A CA 1
ATOM 1367 C C . ALA A 1 210 ? -27.183 30.981 -9.507 1.00 16.44 188 ALA A C 1
ATOM 1368 O O . ALA A 1 210 ? -26.650 30.954 -8.377 1.00 17.13 188 ALA A O 1
ATOM 1370 N N . THR A 1 211 ? -28.305 31.635 -9.790 1.00 16.62 189 THR A N 1
ATOM 1371 C CA . THR A 1 211 ? -28.996 32.545 -8.836 1.00 17.19 189 THR A CA 1
ATOM 1372 C C . THR A 1 211 ? -30.287 31.978 -8.235 1.00 17.30 189 THR A C 1
ATOM 1373 O O . THR A 1 211 ? -30.943 32.715 -7.451 1.00 17.60 189 THR A O 1
ATOM 1377 N N . ASP A 1 212 ? -30.691 30.743 -8.544 1.00 18.34 190 ASP A N 1
ATOM 1378 C CA . ASP A 1 212 ? -32.040 30.273 -8.161 1.00 17.57 190 ASP A CA 1
ATOM 1379 C C . ASP A 1 212 ? -32.174 30.252 -6.648 1.00 18.38 190 ASP A C 1
ATOM 1380 O O . ASP A 1 212 ? -33.291 30.459 -6.170 1.00 16.27 190 ASP A O 1
ATOM 1385 N N . THR A 1 213 ? -31.104 29.950 -5.935 1.00 16.77 191 THR A N 1
ATOM 1386 C CA . THR A 1 213 ? -31.199 29.758 -4.466 1.00 16.31 191 THR A CA 1
ATOM 1387 C C . THR A 1 213 ? -31.592 31.074 -3.767 1.00 16.73 191 THR A C 1
ATOM 1388 O O . THR A 1 213 ? -32.112 30.996 -2.643 1.00 15.10 191 THR A O 1
ATOM 1392 N N . PHE A 1 214 ? -31.344 32.243 -4.356 1.00 18.17 192 PHE A N 1
ATOM 1393 C CA . PHE A 1 214 ? -31.644 33.556 -3.720 1.00 16.80 192 PHE A CA 1
ATOM 1394 C C . PHE A 1 214 ? -33.159 33.752 -3.632 1.00 18.25 192 PHE A C 1
ATOM 1395 O O . PHE A 1 214 ? -33.572 34.495 -2.737 1.00 16.70 192 PHE A O 1
ATOM 1403 N N . THR A 1 215 ? -33.946 33.100 -4.498 1.00 15.13 193 THR A N 1
ATOM 1404 C CA . THR A 1 215 ? -35.432 33.283 -4.534 1.00 15.66 193 THR A CA 1
ATOM 1405 C C . THR A 1 215 ? -36.228 31.994 -4.236 1.00 17.18 193 THR A C 1
ATOM 1406 O O . THR A 1 215 ? -37.425 32.149 -3.882 1.00 17.93 193 THR A O 1
ATOM 1410 N N . ASN A 1 216 ? -35.673 30.786 -4.381 1.00 15.79 194 ASN A N 1
ATOM 1411 C CA . ASN A 1 216 ? -36.468 29.540 -4.413 1.00 15.91 194 ASN A CA 1
ATOM 1412 C C . ASN A 1 216 ? -36.583 28.892 -3.038 1.00 14.73 194 ASN A C 1
ATOM 1413 O O . ASN A 1 216 ? -37.219 27.842 -2.928 1.00 16.58 194 ASN A O 1
ATOM 1418 N N . GLY A 1 217 ? -36.082 29.545 -2.017 1.00 15.33 195 GLY A N 1
ATOM 1419 C CA . GLY A 1 217 ? -36.226 29.070 -0.627 1.00 14.80 195 GLY A CA 1
ATOM 1420 C C . GLY A 1 217 ? -34.979 28.366 -0.133 1.00 16.22 195 GLY A C 1
ATOM 1421 O O . GLY A 1 217 ? -34.845 28.201 1.106 1.00 17.09 195 GLY A O 1
ATOM 1422 N N . ASP A 1 218 ? -34.038 28.004 -1.021 1.00 15.78 196 ASP A N 1
ATOM 1423 C CA . ASP A 1 218 ? -32.837 27.258 -0.555 1.00 16.75 196 ASP A CA 1
ATOM 1424 C C . ASP A 1 218 ? -31.963 28.161 0.319 1.00 16.94 196 ASP A C 1
ATOM 1425 O O . ASP A 1 218 ? -31.508 27.699 1.389 1.00 16.59 196 ASP A O 1
ATOM 1430 N N . LEU A 1 219 ? -31.734 29.404 -0.064 1.00 14.78 197 LEU A N 1
ATOM 1431 C CA . LEU A 1 219 ? -30.905 30.299 0.770 1.00 15.02 197 LEU A CA 1
ATOM 1432 C C . LEU A 1 219 ? -31.693 30.799 1.973 1.00 15.16 197 LEU A C 1
ATOM 1433 O O . LEU A 1 219 ? -31.110 30.818 3.089 1.00 15.32 197 LEU A O 1
ATOM 1438 N N . ALA A 1 220 ? -32.972 31.171 1.780 1.00 16.11 198 ALA A N 1
ATOM 1439 C CA . ALA A 1 220 ? -33.807 31.649 2.912 1.00 17.09 198 ALA A CA 1
ATOM 1440 C C . ALA A 1 220 ? -33.776 30.649 4.052 1.00 16.06 198 ALA A C 1
ATOM 1441 O O . ALA A 1 220 ? -33.657 31.034 5.268 1.00 17.56 198 ALA A O 1
ATOM 1443 N N . TYR A 1 221 ? -33.925 29.373 3.731 1.00 17.64 199 TYR A N 1
ATOM 1444 C CA . TYR A 1 221 ? -33.917 28.306 4.754 1.00 17.21 199 TYR A CA 1
ATOM 1445 C C . TYR A 1 221 ? -32.639 28.414 5.591 1.00 16.26 199 TYR A C 1
ATOM 1446 O O . TYR A 1 221 ? -32.697 28.350 6.842 1.00 16.10 199 TYR A O 1
ATOM 1455 N N . LEU A 1 222 ? -31.474 28.469 4.960 1.00 16.46 200 LEU A N 1
ATOM 1456 C CA . LEU A 1 222 ? -30.170 28.511 5.673 1.00 16.84 200 LEU A CA 1
ATOM 1457 C C . LEU A 1 222 ? -30.009 29.830 6.421 1.00 16.59 200 LEU A C 1
ATOM 1458 O O . LEU A 1 222 ? -29.566 29.830 7.600 1.00 17.64 200 LEU A O 1
ATOM 1463 N N . GLN A 1 223 ? -30.502 30.923 5.831 1.00 16.59 201 GLN A N 1
ATOM 1464 C CA . GLN A 1 223 ? -30.383 32.252 6.474 1.00 16.55 201 GLN A CA 1
ATOM 1465 C C . GLN A 1 223 ? -31.224 32.239 7.757 1.00 16.52 201 GLN A C 1
ATOM 1466 O O . GLN A 1 223 ? -30.769 32.767 8.765 1.00 18.80 201 GLN A O 1
ATOM 1472 N N . GLU A 1 224 ? -32.416 31.661 7.720 1.00 18.28 202 GLU A N 1
ATOM 1473 C CA . GLU A 1 224 ? -33.291 31.588 8.895 1.00 19.55 202 GLU A CA 1
ATOM 1474 C C . GLU A 1 224 ? -32.611 30.761 9.983 1.00 21.64 202 GLU A C 1
ATOM 1475 O O . GLU A 1 224 ? -32.662 31.168 11.143 1.00 18.82 202 GLU A O 1
ATOM 1481 N N . LYS A 1 225 ? -31.960 29.662 9.610 1.00 22.88 203 LYS A N 1
ATOM 1482 C CA . LYS A 1 225 ? -31.265 28.783 10.584 1.00 23.43 203 LYS A CA 1
ATOM 1483 C C . LYS A 1 225 ? -29.902 29.361 10.997 1.00 23.68 203 LYS A C 1
ATOM 1484 O O . LYS A 1 225 ? -29.244 28.731 11.817 1.00 24.97 203 LYS A O 1
ATOM 1490 N N . ARG A 1 226 ? -29.428 30.484 10.448 1.00 21.38 204 ARG A N 1
ATOM 1491 C CA . ARG A 1 226 ? -28.105 31.094 10.731 1.00 23.89 204 ARG A CA 1
ATOM 1492 C C . ARG A 1 226 ? -27.023 30.089 10.337 1.00 22.26 204 ARG A C 1
ATOM 1493 O O . ARG A 1 226 ? -26.040 29.953 11.038 1.00 24.07 204 ARG A O 1
ATOM 1497 N N . VAL A 1 227 ? -27.215 29.402 9.219 1.00 20.15 205 VAL A N 1
ATOM 1498 C CA . VAL A 1 227 ? -26.201 28.467 8.663 1.00 18.65 205 VAL A CA 1
ATOM 1499 C C . VAL A 1 227 ? -25.561 29.132 7.439 1.00 18.43 205 VAL A C 1
ATOM 1500 O O . VAL A 1 227 ? -26.314 29.454 6.529 1.00 20.17 205 VAL A O 1
ATOM 1504 N N . SER A 1 228 ? -24.249 29.326 7.432 1.00 16.80 206 SER A N 1
ATOM 1505 C CA . SER A 1 228 ? -23.525 29.874 6.255 1.00 17.42 206 SER A CA 1
ATOM 1506 C C . SER A 1 228 ? -23.507 28.823 5.174 1.00 16.33 206 SER A C 1
ATOM 1507 O O . SER A 1 228 ? -23.008 27.727 5.390 1.00 18.56 206 SER A O 1
ATOM 1510 N N . PRO A 1 229 ? -23.951 29.129 3.944 1.00 16.30 207 PRO A N 1
ATOM 1511 C CA . PRO A 1 229 ? -23.653 28.239 2.857 1.00 16.62 207 PRO A CA 1
ATOM 1512 C C . PRO A 1 229 ? -22.196 28.408 2.402 1.00 17.03 207 PRO A C 1
ATOM 1513 O O . PRO A 1 229 ? -21.660 29.484 2.502 1.00 15.74 207 PRO A O 1
ATOM 1517 N N 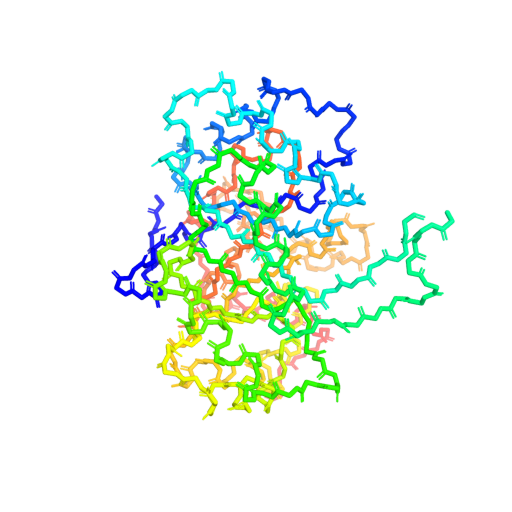. MET A 1 230 ? -21.638 27.340 1.828 1.00 15.23 208 MET A N 1
ATOM 1518 C CA . MET A 1 230 ? -20.387 27.387 1.070 1.00 14.95 208 MET A CA 1
ATOM 1519 C C . MET A 1 230 ? -20.800 27.412 -0.407 1.00 14.50 208 MET A C 1
ATOM 1520 O O . MET A 1 230 ? -21.613 26.559 -0.780 1.00 16.78 208 MET A O 1
ATOM 1525 N N . ALA A 1 231 ? -20.317 28.372 -1.188 1.00 14.45 209 ALA A N 1
ATOM 1526 C CA . ALA A 1 231 ? -20.685 28.464 -2.607 1.00 14.38 209 ALA A CA 1
ATOM 1527 C C . ALA A 1 231 ? -19.635 27.809 -3.473 1.00 15.93 209 ALA A C 1
ATOM 1528 O O . ALA A 1 231 ? -18.522 28.357 -3.589 1.00 15.30 209 ALA A O 1
ATOM 1530 N N . TRP A 1 232 ? -20.044 26.742 -4.165 1.00 14.81 210 TRP A N 1
ATOM 1531 C CA . TRP A 1 232 ? -19.219 26.100 -5.178 1.00 14.71 210 TRP A CA 1
ATOM 1532 C C . TRP A 1 232 ? -19.473 26.672 -6.567 1.00 14.06 210 TRP A C 1
ATOM 1533 O O . TRP A 1 232 ? -20.492 27.317 -6.806 1.00 15.24 210 TRP A O 1
ATOM 1544 N N . SER A 1 233 ? -18.443 26.562 -7.394 1.00 15.89 211 SER A N 1
ATOM 1545 C CA . SER A 1 233 ? -18.356 27.153 -8.759 1.00 15.20 211 SER A CA 1
ATOM 1546 C C . SER A 1 233 ? -18.810 28.611 -8.753 1.00 15.91 211 SER A C 1
ATOM 1547 O O . SER A 1 233 ? -19.703 29.028 -9.492 1.00 14.87 211 SER A O 1
ATOM 1550 N N . PRO A 1 234 ? -18.199 29.476 -7.907 1.00 16.07 212 PRO A N 1
ATOM 1551 C CA . PRO A 1 234 ? -18.598 30.881 -7.813 1.00 16.61 212 PRO A CA 1
ATOM 1552 C C . PRO A 1 234 ? -18.232 31.690 -9.043 1.00 16.61 212 PRO A C 1
ATOM 1553 O O . PRO A 1 234 ? -18.708 32.801 -9.173 1.00 18.10 212 PRO A O 1
ATOM 1557 N N . LEU A 1 235 ? -17.425 31.122 -9.940 1.00 17.21 213 LEU A N 1
ATOM 1558 C CA . LEU A 1 235 ? -17.201 31.746 -11.262 1.00 17.67 213 LEU A CA 1
ATOM 1559 C C . LEU A 1 235 ? -17.778 30.824 -12.319 1.00 18.93 213 LEU A C 1
ATOM 1560 O O . LEU A 1 235 ? -17.314 30.881 -13.487 1.00 18.57 213 LEU A O 1
ATOM 1565 N N . GLY A 1 236 ? -18.789 30.010 -11.985 1.00 19.04 214 GLY A N 1
ATOM 1566 C CA . GLY A 1 236 ? -19.358 29.109 -13.012 1.00 19.22 214 GLY A CA 1
ATOM 1567 C C . GLY A 1 236 ? -18.386 28.059 -13.502 1.00 21.59 214 GLY A C 1
ATOM 1568 O O . GLY A 1 236 ? -18.540 27.610 -14.674 1.00 21.24 214 GLY A O 1
ATOM 1569 N N . GLY A 1 237 ? -17.343 27.698 -12.742 1.00 21.06 215 GLY A N 1
ATOM 1570 C CA . GLY A 1 237 ? -16.317 26.765 -13.250 1.00 20.33 215 GLY A CA 1
ATOM 1571 C C . GLY A 1 237 ? -15.525 27.326 -14.419 1.00 23.94 215 GLY A C 1
ATOM 1572 O O . GLY A 1 237 ? -15.004 26.516 -15.211 1.00 23.96 215 GLY A O 1
ATOM 1573 N N . GLY A 1 238 ? -15.420 28.650 -14.539 1.00 19.86 216 GLY A N 1
ATOM 1574 C CA . GLY A 1 238 ? -14.791 29.329 -15.687 1.00 23.16 216 GLY A CA 1
ATOM 1575 C C . GLY A 1 238 ? -15.787 29.790 -16.750 1.00 22.12 216 GLY A C 1
ATOM 1576 O O . GLY A 1 238 ? -15.403 30.696 -17.543 1.00 22.91 216 GLY A O 1
ATOM 1577 N N . SER A 1 239 ? -17.025 29.294 -16.744 1.00 21.38 217 SER A N 1
ATOM 1578 C CA . SER A 1 239 ? -18.087 29.645 -17.730 1.00 22.91 217 SER A CA 1
ATOM 1579 C C . SER A 1 239 ? -18.358 31.148 -17.749 1.00 23.13 217 SER A C 1
ATOM 1580 O O . SER A 1 239 ? -18.735 31.653 -18.823 1.00 22.85 217 SER A O 1
ATOM 1583 N N . LEU A 1 240 ? -18.201 31.853 -16.627 1.00 20.25 218 LEU A N 1
ATOM 1584 C CA . LEU A 1 240 ? -18.438 33.311 -16.592 1.00 21.28 218 LEU A CA 1
ATOM 1585 C C . LEU A 1 240 ? -17.623 34.018 -17.693 1.00 21.91 218 LEU A C 1
ATOM 1586 O O . LEU A 1 240 ? -18.085 35.056 -18.192 1.00 22.31 218 LEU A O 1
ATOM 1591 N N . PHE A 1 241 ? -16.435 33.493 -17.986 1.00 22.14 219 PHE A N 1
ATOM 1592 C CA . PHE A 1 241 ? -15.417 34.119 -18.872 1.00 24.43 219 PHE A CA 1
ATOM 1593 C C . PHE A 1 241 ? -15.582 33.631 -20.308 1.00 28.34 219 PHE A C 1
ATOM 1594 O O . PHE A 1 241 ? -14.775 34.099 -21.126 1.00 31.46 219 PHE A O 1
ATOM 1602 N N . SER A 1 242 ? -16.561 32.784 -20.600 1.00 27.68 220 SER A N 1
ATOM 1603 C CA . SER A 1 242 ? -16.634 32.007 -21.878 1.00 31.31 220 SER A CA 1
ATOM 1604 C C . SER A 1 242 ? -16.905 32.923 -23.062 1.00 34.64 220 SER A C 1
ATOM 1605 O O . SER A 1 242 ? -16.728 32.436 -24.202 1.00 38.31 220 SER A O 1
ATOM 1608 N N . GLY A 1 243 ? -17.482 34.102 -22.821 1.00 32.64 221 GLY A N 1
ATOM 1609 C CA . GLY A 1 243 ? -18.001 34.960 -23.903 1.00 37.25 221 GLY A CA 1
ATOM 1610 C C . GLY A 1 243 ? -19.516 34.842 -24.027 1.00 35.03 221 GLY A C 1
ATOM 1611 O O . GLY A 1 243 ? -20.098 35.640 -24.769 1.00 35.13 221 GLY A O 1
ATOM 1612 N N . ALA A 1 244 ? -20.164 33.939 -23.287 1.00 32.09 222 ALA A N 1
ATOM 1613 C CA . ALA A 1 244 ? -21.641 33.819 -23.289 1.00 34.35 222 ALA A CA 1
ATOM 1614 C C . ALA A 1 244 ? -22.277 34.854 -22.343 1.00 35.21 222 ALA A C 1
ATOM 1615 O O . ALA A 1 244 ? -23.498 34.995 -22.408 1.00 33.85 222 ALA A O 1
ATOM 1617 N N . TYR A 1 245 ? -21.514 35.526 -21.464 1.00 30.27 223 TYR A N 1
ATOM 1618 C CA . TYR A 1 245 ? -22.088 36.419 -20.425 1.00 26.94 223 TYR A CA 1
ATOM 1619 C C . TYR A 1 245 ? -21.521 37.828 -20.576 1.00 27.74 223 TYR A C 1
ATOM 1620 O O . TYR A 1 245 ? -21.115 38.452 -19.589 1.00 25.37 223 TYR A O 1
ATOM 1629 N N . GLY A 1 246 ? -21.581 38.345 -21.803 1.00 25.35 224 GLY A N 1
ATOM 1630 C CA . GLY A 1 246 ? -20.978 39.629 -22.158 1.00 27.64 224 GLY A CA 1
ATOM 1631 C C . GLY A 1 246 ? -21.523 40.784 -21.336 1.00 22.42 224 GLY A C 1
ATOM 1632 O O . GLY A 1 246 ? -20.726 41.657 -21.025 1.00 26.28 224 GLY A O 1
ATOM 1633 N N . GLY A 1 247 ? -22.820 40.817 -20.996 1.00 23.10 225 GLY A N 1
ATOM 1634 C CA . GLY A 1 247 ? -23.370 41.956 -20.260 1.00 23.04 225 GLY A CA 1
ATOM 1635 C C . GLY A 1 247 ? -22.871 41.921 -18.819 1.00 21.11 225 GLY A C 1
ATOM 1636 O O . GLY A 1 247 ? -22.389 42.943 -18.303 1.00 20.91 225 GLY A O 1
ATOM 1637 N N . THR A 1 248 ? -22.948 40.768 -18.188 1.00 23.76 226 THR A N 1
ATOM 1638 C CA . THR A 1 248 ? -22.409 40.614 -16.811 1.00 21.83 226 THR A CA 1
ATOM 1639 C C . THR A 1 248 ? -20.907 40.962 -16.812 1.00 21.82 226 THR A C 1
ATOM 1640 O O . THR A 1 248 ? -20.449 41.726 -15.913 1.00 20.83 226 THR A O 1
ATOM 1644 N N . MET A 1 249 ? -20.133 40.459 -17.774 1.00 20.96 227 MET A N 1
ATOM 1645 C CA . MET A 1 249 ? -18.663 40.667 -17.804 1.00 22.49 227 MET A CA 1
ATOM 1646 C C . MET A 1 249 ? -18.375 42.160 -18.000 1.00 21.35 227 MET A C 1
ATOM 1647 O O . MET A 1 249 ? -17.493 42.686 -17.309 1.00 20.80 227 MET A O 1
ATOM 1652 N N . ALA A 1 250 ? -19.126 42.858 -18.868 1.00 21.23 228 ALA A N 1
ATOM 1653 C CA . ALA A 1 250 ? -18.905 44.308 -19.104 1.00 22.69 228 ALA A CA 1
ATOM 1654 C C . ALA A 1 250 ? -19.043 45.046 -17.774 1.00 22.01 228 ALA A C 1
ATOM 1655 O O . ALA A 1 250 ? -18.192 45.906 -17.465 1.00 20.34 228 ALA A O 1
ATOM 1657 N N . ALA A 1 251 ? -20.056 44.694 -16.970 1.00 20.89 229 ALA A N 1
ATOM 1658 C CA . ALA A 1 251 ? -20.315 45.379 -15.689 1.00 21.22 229 ALA A CA 1
ATOM 1659 C C . ALA A 1 251 ? -19.223 45.018 -14.677 1.00 19.70 229 ALA A C 1
ATOM 1660 O O . ALA A 1 251 ? -18.707 45.924 -14.016 1.00 18.48 229 ALA A O 1
ATOM 1662 N N . LEU A 1 252 ? -18.862 43.747 -14.571 1.00 19.20 230 LEU A N 1
ATOM 1663 C CA . LEU A 1 252 ? -17.778 43.347 -13.627 1.00 19.52 230 LEU A CA 1
ATOM 1664 C C . LEU A 1 252 ? -16.467 44.073 -13.991 1.00 19.30 230 LEU A C 1
ATOM 1665 O O . LEU A 1 252 ? -15.768 44.511 -13.112 1.00 19.53 230 LEU A O 1
ATOM 1670 N N . GLN A 1 253 ? -16.139 44.187 -15.270 1.00 19.95 231 GLN A N 1
ATOM 1671 C CA . GLN A 1 253 ? -14.878 44.843 -15.685 1.00 23.02 231 GLN A CA 1
ATOM 1672 C C . GLN A 1 253 ? -14.899 46.328 -15.324 1.00 25.02 231 GLN A C 1
ATOM 1673 O O . GLN A 1 253 ? -13.857 46.837 -14.840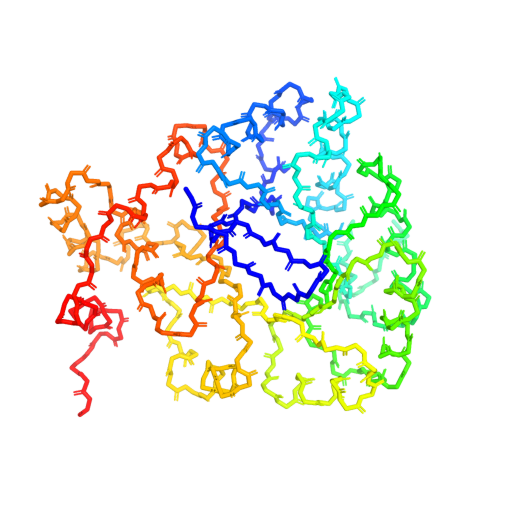 1.00 22.17 231 GLN A O 1
ATOM 1679 N N . ARG A 1 254 ? -16.021 47.008 -15.565 1.00 22.12 232 ARG A N 1
ATOM 1680 C CA . ARG A 1 254 ? -16.157 48.444 -15.271 1.00 21.50 232 ARG A CA 1
ATOM 1681 C C . ARG A 1 254 ? -15.969 48.641 -13.766 1.00 21.21 232 ARG A C 1
ATOM 1682 O O . ARG A 1 254 ? -15.218 49.543 -13.368 1.00 20.50 232 ARG A O 1
ATOM 1690 N N . ILE A 1 255 ? -16.646 47.830 -12.944 1.00 20.03 233 ILE A N 1
ATOM 1691 C CA . ILE A 1 255 ? -16.554 47.999 -11.462 1.00 19.73 233 ILE A CA 1
ATOM 1692 C C . ILE A 1 255 ? -15.131 47.677 -11.033 1.00 19.91 233 ILE A C 1
ATOM 1693 O O . ILE A 1 255 ? -14.585 48.384 -10.151 1.00 20.16 233 ILE A O 1
ATOM 1698 N N . GLY A 1 256 ? -14.544 46.618 -11.588 1.00 20.48 234 GLY A N 1
ATOM 1699 C CA . GLY A 1 256 ? -13.144 46.250 -11.290 1.00 21.13 234 GLY A CA 1
ATOM 1700 C C . GLY A 1 256 ? -12.193 47.421 -11.562 1.00 22.99 234 GLY A C 1
ATOM 1701 O O . GLY A 1 256 ? -11.405 47.795 -10.643 1.00 23.70 234 GLY A O 1
ATOM 1702 N N . LYS A 1 257 ? -12.298 48.018 -12.751 1.00 23.36 235 LYS A N 1
ATOM 1703 C CA . LYS A 1 257 ? -11.443 49.174 -13.152 1.00 25.42 235 LYS A CA 1
ATOM 1704 C C . LYS A 1 257 ? -11.644 50.315 -12.154 1.00 25.05 235 LYS A C 1
ATOM 1705 O O . LYS A 1 257 ? -10.628 50.941 -11.760 1.00 25.92 235 LYS A O 1
ATOM 1707 N N . GLU A 1 258 ? -12.877 50.577 -11.701 1.00 24.03 236 GLU A N 1
ATOM 1708 C CA . GLU A 1 258 ? -13.173 51.678 -10.748 1.00 27.09 236 GLU A CA 1
ATOM 1709 C C . GLU A 1 258 ? -12.449 51.396 -9.446 1.00 27.43 236 GLU A C 1
ATOM 1710 O O . GLU A 1 258 ? -12.052 52.348 -8.768 1.00 28.34 236 GLU A O 1
ATOM 1716 N N . GLN A 1 259 ? -12.364 50.143 -9.035 1.00 24.01 237 GLN A N 1
ATOM 1717 C CA . GLN A 1 259 ? -11.890 49.864 -7.671 1.00 23.17 237 GLN A CA 1
ATOM 1718 C C . GLN A 1 259 ? -10.499 49.225 -7.697 1.00 22.83 237 GLN A C 1
ATOM 1719 O O . GLN A 1 259 ? -10.073 48.799 -6.649 1.00 24.76 237 GLN A O 1
ATOM 1725 N N . GLY A 1 260 ? -9.873 49.085 -8.867 1.00 22.53 238 GLY A N 1
ATOM 1726 C CA . GLY A 1 260 ? -8.477 48.615 -8.972 1.00 25.51 238 GLY A CA 1
ATOM 1727 C C . GLY A 1 260 ? -8.352 47.111 -8.744 1.00 27.03 238 GLY A C 1
ATOM 1728 O O . GLY A 1 260 ? -7.318 46.682 -8.205 1.00 26.02 238 GLY A O 1
ATOM 1729 N N . VAL A 1 261 ? -9.377 46.336 -9.124 1.00 23.69 239 VAL A N 1
ATOM 1730 C CA . VAL A 1 261 ? -9.318 44.849 -9.023 1.00 21.16 239 VAL A CA 1
ATOM 1731 C C . VAL A 1 261 ? -9.822 44.250 -10.325 1.00 21.69 239 VAL A C 1
ATOM 1732 O O . VAL A 1 261 ? -10.370 44.978 -11.182 1.00 22.17 239 VAL A O 1
ATOM 1736 N N . ASP A 1 262 ? -9.706 42.940 -10.450 1.00 20.20 240 ASP A N 1
ATOM 1737 C CA . ASP A 1 262 ? -10.203 42.251 -11.671 1.00 21.98 240 ASP A CA 1
ATOM 1738 C C . ASP A 1 262 ? -11.683 41.880 -11.526 1.00 19.86 240 ASP A C 1
ATOM 1739 O O . ASP A 1 262 ? -12.295 42.059 -10.454 1.00 18.68 240 ASP A O 1
ATOM 1744 N N . ALA A 1 263 ? -12.256 41.426 -12.624 1.00 20.08 241 ALA A N 1
ATOM 1745 C CA . ALA A 1 263 ? -13.675 41.029 -12.737 1.00 19.65 241 ALA A CA 1
ATOM 1746 C C . ALA A 1 263 ? -13.986 39.916 -11.731 1.00 18.04 241 ALA A C 1
ATOM 1747 O O . ALA A 1 263 ? -15.079 39.935 -11.111 1.00 17.17 241 ALA A O 1
ATOM 1749 N N . THR A 1 264 ? -13.047 38.995 -11.526 1.00 18.37 242 THR A N 1
ATOM 1750 C CA . THR A 1 264 ? -13.197 37.875 -10.565 1.00 18.58 242 THR A CA 1
ATOM 1751 C C . THR A 1 264 ? -13.408 38.384 -9.149 1.00 18.16 242 THR A C 1
ATOM 1752 O O . THR A 1 264 ? -14.345 37.921 -8.467 1.00 16.53 242 THR A O 1
ATOM 1756 N N . ALA A 1 265 ? -12.627 39.378 -8.749 1.00 17.70 243 ALA A N 1
ATOM 1757 C CA . ALA A 1 265 ? -12.788 39.954 -7.392 1.00 17.26 243 ALA A CA 1
ATOM 1758 C C . ALA A 1 265 ? -14.220 40.466 -7.234 1.00 16.80 243 ALA A C 1
ATOM 1759 O O . ALA A 1 265 ? -14.781 40.395 -6.136 1.00 16.49 243 ALA A O 1
ATOM 1761 N N . VAL A 1 266 ? -14.771 41.098 -8.274 1.00 16.16 244 VAL A N 1
ATOM 1762 C CA . VAL A 1 266 ? -16.101 41.728 -8.182 1.00 15.89 244 VAL A CA 1
ATOM 1763 C C . VAL A 1 266 ? -17.150 40.593 -8.125 1.00 16.83 244 VAL A C 1
ATOM 1764 O O . VAL A 1 266 ? -18.148 40.712 -7.388 1.00 16.23 244 VAL A O 1
ATOM 1768 N N . ALA A 1 267 ? -16.974 39.525 -8.907 1.00 16.83 245 ALA A N 1
ATOM 1769 C CA . ALA A 1 267 ? -17.921 38.394 -8.966 1.00 17.03 245 ALA A CA 1
ATOM 1770 C C . ALA A 1 267 ? -17.955 37.682 -7.624 1.00 17.31 245 ALA A C 1
ATOM 1771 O O . ALA A 1 267 ? -19.069 37.253 -7.223 1.00 16.20 245 ALA A O 1
ATOM 1773 N N . ILE A 1 268 ? -16.819 37.594 -6.962 1.00 15.69 246 ILE A N 1
ATOM 1774 C CA . ILE A 1 268 ? -16.768 36.961 -5.618 1.00 16.42 246 ILE A CA 1
ATOM 1775 C C . ILE A 1 268 ? -17.333 37.950 -4.603 1.00 17.22 246 ILE A C 1
ATOM 1776 O O . ILE A 1 268 ? -18.053 37.493 -3.667 1.00 16.62 246 ILE A O 1
ATOM 1781 N N . ALA A 1 269 ? -17.028 39.245 -4.728 1.00 15.37 247 ALA A N 1
ATOM 1782 C CA . ALA A 1 269 ? -17.558 40.270 -3.807 1.00 16.42 247 ALA A CA 1
ATOM 1783 C C . ALA A 1 269 ? -19.082 40.255 -3.861 1.00 14.73 247 ALA A C 1
ATOM 1784 O O . ALA A 1 269 ? -19.740 40.508 -2.865 1.00 15.63 247 ALA A O 1
ATOM 1786 N N . TRP A 1 270 ? -19.651 39.969 -5.039 1.00 14.73 248 TRP A N 1
ATOM 1787 C CA . TRP A 1 270 ? -21.121 39.888 -5.199 1.00 14.50 248 TRP A CA 1
ATOM 1788 C C . TRP A 1 270 ? -21.691 38.864 -4.228 1.00 14.77 248 TRP A C 1
ATOM 1789 O O . TRP A 1 270 ? -22.704 39.142 -3.555 1.00 15.66 248 TRP A O 1
ATOM 1800 N N . LEU A 1 271 ? -21.043 37.710 -4.091 1.00 14.78 249 LEU A N 1
ATOM 1801 C CA . LEU A 1 271 ? -21.493 36.669 -3.132 1.00 14.48 249 LEU A CA 1
ATOM 1802 C C . LEU A 1 271 ? -21.228 37.149 -1.702 1.00 14.51 249 LEU A C 1
ATOM 1803 O O . LEU A 1 271 ? -22.089 36.920 -0.808 1.00 15.34 249 LEU A O 1
ATOM 1808 N N . LEU A 1 272 ? -20.036 37.691 -1.455 1.00 14.74 250 LEU A N 1
ATOM 1809 C CA . LEU A 1 272 ? -19.685 38.099 -0.060 1.00 16.45 250 LEU A CA 1
ATOM 1810 C C . LEU A 1 272 ? -20.647 39.177 0.463 1.00 16.53 250 LEU A C 1
ATOM 1811 O O . LEU A 1 272 ? -20.738 39.347 1.723 1.00 17.23 250 LEU A O 1
ATOM 1816 N N . ARG A 1 273 ? -21.267 39.966 -0.394 1.00 15.49 251 ARG A N 1
ATOM 1817 C CA . ARG A 1 273 ? -22.166 41.086 0.008 1.00 16.95 251 ARG A CA 1
ATOM 1818 C C . ARG A 1 273 ? -23.447 40.547 0.672 1.00 17.18 251 ARG A C 1
ATOM 1819 O O . ARG A 1 273 ? -24.109 41.266 1.457 1.00 16.91 251 ARG A O 1
ATOM 1827 N N . HIS A 1 274 ? -23.820 39.295 0.406 1.00 15.26 252 HIS A N 1
ATOM 1828 C CA . HIS A 1 274 ? -25.133 38.776 0.870 1.00 14.71 252 HIS A CA 1
ATOM 1829 C C . HIS A 1 274 ? -25.123 38.675 2.395 1.00 15.46 252 HIS A C 1
ATOM 1830 O O . HIS A 1 274 ? -24.139 38.214 2.970 1.00 17.00 252 HIS A O 1
ATOM 1837 N N . PRO A 1 275 ? -26.214 39.090 3.076 1.00 16.65 253 PRO A N 1
ATOM 1838 C CA . PRO A 1 275 ? -26.286 38.946 4.538 1.00 17.24 253 PRO A CA 1
ATOM 1839 C C . PRO A 1 275 ? -26.265 37.519 5.098 1.00 19.40 253 PRO A C 1
ATOM 1840 O O . PRO A 1 275 ? -26.040 37.361 6.304 1.00 18.21 253 PRO A O 1
ATOM 1844 N N . ALA A 1 276 ? -26.451 36.502 4.268 1.00 17.11 254 ALA A N 1
ATOM 1845 C CA . ALA A 1 276 ? -26.411 35.091 4.715 1.00 16.88 254 ALA A CA 1
ATOM 1846 C C . ALA A 1 276 ? -24.974 34.586 4.968 1.00 16.30 254 ALA A C 1
ATOM 1847 O O . ALA A 1 276 ? -24.849 33.423 5.362 1.00 16.98 254 ALA A O 1
ATOM 1849 N N . LYS A 1 277 ? -23.948 35.387 4.732 1.00 16.53 255 LYS A N 1
ATOM 1850 C CA . LYS A 1 277 ? -22.530 35.076 5.050 1.00 16.71 255 LYS A CA 1
ATOM 1851 C C . LYS A 1 277 ? -22.152 33.831 4.239 1.00 16.47 255 LYS A C 1
ATOM 1852 O O . LYS A 1 277 ? -21.675 32.818 4.761 1.00 17.54 255 LYS A O 1
ATOM 1856 N N . ILE A 1 278 ? -22.263 33.971 2.919 1.00 15.46 256 ILE A N 1
ATOM 1857 C CA . ILE A 1 278 ? -21.775 32.978 1.960 1.00 14.46 256 ILE A CA 1
ATOM 1858 C C . ILE A 1 278 ? -20.257 32.862 2.005 1.00 14.81 256 ILE A C 1
ATOM 1859 O O . ILE A 1 278 ? -19.564 33.881 2.059 1.00 16.20 256 ILE A O 1
ATOM 1864 N N . VAL A 1 279 ? -19.771 31.623 1.952 1.00 13.66 257 VAL A N 1
ATOM 1865 C CA . VAL A 1 279 ? -18.333 31.276 1.954 1.00 14.39 257 VAL A CA 1
ATOM 1866 C C . VAL A 1 279 ? -18.004 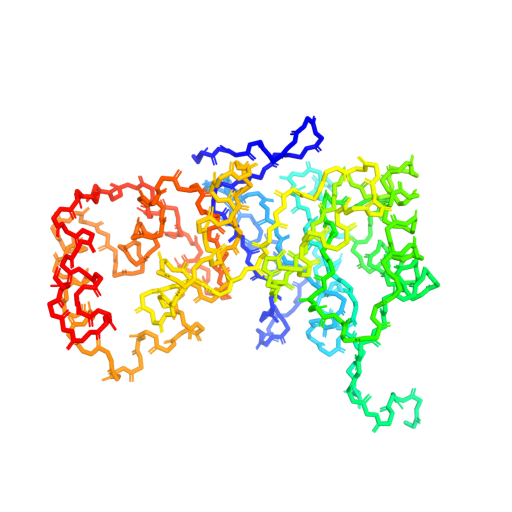30.759 0.570 1.00 14.31 257 VAL A C 1
ATOM 1867 O O . VAL A 1 279 ? -18.259 29.598 0.273 1.00 14.56 257 VAL A O 1
ATOM 1871 N N . PRO A 1 280 ? -17.444 31.606 -0.307 1.00 15.13 258 PRO A N 1
ATOM 1872 C CA . PRO A 1 280 ? -17.125 31.150 -1.655 1.00 15.25 258 PRO A CA 1
ATOM 1873 C C . PRO A 1 280 ? -15.897 30.245 -1.694 1.00 16.14 258 PRO A C 1
ATOM 1874 O O . PRO A 1 280 ? -14.950 30.438 -0.947 1.00 16.84 258 PRO A O 1
ATOM 1878 N N . VAL A 1 281 ? -15.964 29.263 -2.587 1.00 16.09 259 VAL A N 1
ATOM 1879 C CA . VAL A 1 281 ? -14.871 28.286 -2.820 1.00 15.67 259 VAL A CA 1
ATOM 1880 C C . VAL A 1 281 ? -14.310 28.523 -4.217 1.00 17.34 259 VAL A C 1
ATOM 1881 O O . VAL A 1 281 ? -14.999 28.202 -5.166 1.00 17.42 259 VAL A O 1
ATOM 1885 N N . LEU A 1 282 ? -13.077 29.013 -4.307 1.00 16.94 260 LEU A N 1
ATOM 1886 C CA . LEU A 1 282 ? -12.483 29.288 -5.647 1.00 18.46 260 LEU A CA 1
ATOM 1887 C C . LEU A 1 282 ? -11.781 28.034 -6.139 1.00 19.38 260 LEU A C 1
ATOM 1888 O O . LEU A 1 282 ? -11.140 27.357 -5.329 1.00 23.03 260 LEU A O 1
ATOM 1893 N N . GLY A 1 283 ? -11.781 27.791 -7.449 1.00 16.88 261 GLY A N 1
ATOM 1894 C CA . GLY A 1 283 ? -11.184 26.550 -7.973 1.00 19.18 261 GLY A CA 1
ATOM 1895 C C . GLY A 1 283 ? -9.959 26.691 -8.863 1.00 19.07 261 GLY A C 1
ATOM 1896 O O . GLY A 1 283 ? -9.435 25.604 -9.291 1.00 21.15 261 GLY A O 1
ATOM 1897 N N . THR A 1 284 ? -9.451 27.905 -9.092 1.00 19.55 262 THR A N 1
ATOM 1898 C CA . THR A 1 284 ? -8.272 28.105 -9.991 1.00 19.49 262 THR A CA 1
ATOM 1899 C C . THR A 1 284 ? -7.055 27.280 -9.546 1.00 21.02 262 THR A C 1
ATOM 1900 O O . THR A 1 284 ? -6.814 27.125 -8.312 1.00 20.10 262 THR A O 1
ATOM 1904 N N . ASN A 1 285 ? -6.311 26.758 -10.525 1.00 20.00 263 ASN A N 1
ATOM 1905 C CA . ASN A 1 285 ? -4.976 26.123 -10.288 1.00 22.88 263 ASN A CA 1
ATOM 1906 C C . ASN A 1 285 ? -3.834 27.070 -10.689 1.00 23.27 263 ASN A C 1
ATOM 1907 O O . ASN A 1 285 ? -2.647 26.631 -10.646 1.00 22.57 263 ASN A O 1
ATOM 1912 N N . ASN A 1 286 ? -4.176 28.313 -11.044 1.00 23.93 264 ASN A N 1
ATOM 1913 C CA . ASN A 1 286 ? -3.228 29.323 -11.587 1.00 23.91 264 ASN A CA 1
ATOM 1914 C C . ASN A 1 286 ? -2.650 30.127 -10.416 1.00 22.97 264 ASN A C 1
ATOM 1915 O O . ASN A 1 286 ? -3.404 30.801 -9.695 1.00 22.15 264 ASN A O 1
ATOM 1920 N N . LEU A 1 287 ? -1.330 30.055 -10.181 1.00 23.04 265 LEU A N 1
ATOM 1921 C CA . LEU A 1 287 ? -0.726 30.705 -8.990 1.00 23.55 265 LEU A CA 1
ATOM 1922 C C . LEU A 1 287 ? -0.907 32.228 -9.034 1.00 21.96 265 LEU A C 1
ATOM 1923 O O . LEU A 1 287 ? -1.021 32.862 -7.969 1.00 22.52 265 LEU A O 1
ATOM 1928 N N . GLU A 1 288 ? -0.942 32.819 -10.227 1.00 22.68 266 GLU A N 1
ATOM 1929 C CA . GLU A 1 288 ? -1.181 34.281 -10.377 1.00 27.00 266 GLU A CA 1
ATOM 1930 C C . GLU A 1 288 ? -2.609 34.642 -9.898 1.00 26.02 266 GLU A C 1
ATOM 1931 O O . GLU A 1 288 ? -2.779 35.639 -9.201 1.00 25.93 266 GLU A O 1
ATOM 1937 N N . ARG A 1 289 ? -3.598 33.810 -10.211 1.00 24.83 267 ARG A N 1
ATOM 1938 C CA . ARG A 1 289 ? -5.015 34.014 -9.789 1.00 21.40 267 ARG A CA 1
ATOM 1939 C C . ARG A 1 289 ? -5.167 33.704 -8.302 1.00 23.09 267 ARG A C 1
ATOM 1940 O O . ARG A 1 289 ? -5.910 34.443 -7.608 1.00 23.36 267 ARG A O 1
ATOM 1948 N N . ILE A 1 290 ? -4.441 32.710 -7.774 1.00 21.28 268 I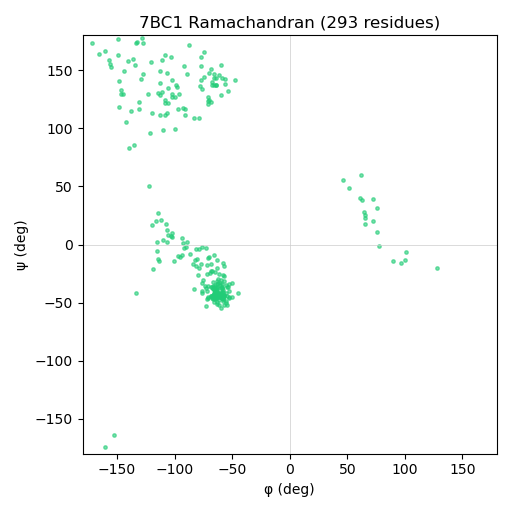LE A N 1
ATOM 1949 C CA . ILE A 1 290 ? -4.538 32.415 -6.313 1.00 21.92 268 ILE A CA 1
ATOM 1950 C C . ILE A 1 290 ? -4.050 33.662 -5.587 1.00 23.88 268 ILE A C 1
ATOM 1951 O O . ILE A 1 290 ? -4.668 34.058 -4.556 1.00 22.42 268 ILE A O 1
ATOM 1956 N N . ARG A 1 291 ? -2.968 34.283 -6.091 1.00 25.18 269 ARG A N 1
ATOM 1957 C CA . ARG A 1 291 ? -2.299 35.428 -5.420 1.00 27.47 269 ARG A CA 1
ATOM 1958 C C . ARG A 1 291 ? -3.240 36.628 -5.215 1.00 25.36 269 ARG A C 1
ATOM 1959 O O . ARG A 1 291 ? -3.029 37.352 -4.238 1.00 26.61 269 ARG A O 1
ATOM 1967 N N . THR A 1 292 ? -4.220 36.845 -6.089 1.00 25.36 270 THR A N 1
ATOM 1968 C CA . THR A 1 292 ? -5.204 37.952 -6.005 1.00 26.99 270 THR A CA 1
ATOM 1969 C C . THR A 1 292 ? -6.563 37.451 -5.493 1.00 27.02 270 THR A C 1
ATOM 1970 O O . THR A 1 292 ? -7.512 38.255 -5.522 1.00 26.63 270 THR A O 1
ATOM 1974 N N . ALA A 1 293 ? -6.689 36.196 -5.059 1.00 26.76 271 ALA A N 1
ATOM 1975 C CA . ALA A 1 293 ? -7.994 35.625 -4.628 1.00 27.91 271 ALA A CA 1
ATOM 1976 C C . ALA A 1 293 ? -8.640 36.527 -3.563 1.00 28.80 271 ALA A C 1
ATOM 1977 O O . ALA A 1 293 ? -9.878 36.703 -3.602 1.00 31.58 271 ALA A O 1
ATOM 1979 N N . ALA A 1 294 ? -7.863 37.132 -2.671 1.00 25.44 272 ALA A N 1
ATOM 1980 C CA . ALA A 1 294 ? -8.402 37.902 -1.529 1.00 27.66 272 ALA A CA 1
ATOM 1981 C C . ALA A 1 294 ? -8.802 39.324 -1.952 1.00 26.08 272 ALA A C 1
ATOM 1982 O O . ALA A 1 294 ? -9.352 40.048 -1.116 1.00 26.62 272 ALA A O 1
ATOM 1984 N N . ASP A 1 295 ? -8.566 39.739 -3.215 1.00 23.99 273 ASP A N 1
ATOM 1985 C CA . ASP A 1 295 ? -8.942 41.089 -3.697 1.00 22.55 273 ASP A CA 1
ATOM 1986 C C . ASP A 1 295 ? -10.458 41.289 -3.523 1.00 19.75 273 ASP A C 1
ATOM 1987 O O . ASP A 1 295 ? -10.877 42.441 -3.391 1.00 22.47 273 ASP A O 1
ATOM 1992 N N . ALA A 1 296 ? -11.243 40.210 -3.529 1.00 20.14 274 ALA A N 1
ATOM 1993 C CA . ALA A 1 296 ? -12.715 40.255 -3.388 1.00 18.86 274 ALA A CA 1
ATOM 1994 C C . ALA A 1 296 ? -13.057 41.002 -2.106 1.00 21.55 274 ALA A C 1
ATOM 1995 O O . ALA A 1 296 ? -14.075 41.688 -2.085 1.00 22.39 274 ALA A O 1
ATOM 1997 N N . LEU A 1 297 ? -12.241 40.853 -1.064 1.00 22.55 275 LEU A N 1
ATOM 1998 C CA . LEU A 1 297 ? -12.497 41.495 0.258 1.00 27.88 275 LEU A CA 1
ATOM 1999 C C . LEU A 1 297 ? -12.263 43.014 0.212 1.00 27.80 275 LEU A C 1
ATOM 2000 O O . LEU A 1 297 ? -12.797 43.690 1.079 1.00 38.62 275 LEU A O 1
ATOM 2005 N N . ARG A 1 298 ? -11.564 43.544 -0.789 1.00 28.48 276 ARG A N 1
ATOM 2006 C CA . ARG A 1 298 ? -11.264 44.991 -0.976 1.00 28.15 276 ARG A CA 1
ATOM 2007 C C . ARG A 1 298 ? -12.444 45.683 -1.676 1.00 30.37 276 ARG A C 1
ATOM 2008 O O . ARG A 1 298 ? -12.427 46.921 -1.744 1.00 32.55 276 ARG A O 1
ATOM 2010 N N . VAL A 1 299 ? -13.363 44.936 -2.303 1.00 23.11 277 VAL A N 1
ATOM 2011 C CA . VAL A 1 299 ? -14.432 45.550 -3.150 1.00 21.89 277 VAL A CA 1
ATOM 2012 C C . VAL A 1 299 ? -15.526 46.117 -2.254 1.00 22.59 277 VAL A C 1
ATOM 2013 O O . VAL A 1 299 ? -15.917 45.464 -1.295 1.00 21.83 277 VAL A O 1
ATOM 2017 N N . THR A 1 300 ? -15.995 47.313 -2.576 1.00 22.70 278 THR A N 1
ATOM 2018 C CA . THR A 1 300 ? -17.204 47.928 -1.975 1.00 25.37 278 THR A CA 1
ATOM 2019 C C . THR A 1 300 ? -18.352 47.566 -2.886 1.00 22.22 278 THR A C 1
ATOM 2020 O O . THR A 1 300 ? -18.344 47.965 -4.053 1.00 22.19 278 THR A O 1
ATOM 2024 N N . MET A 1 301 ? -19.310 46.830 -2.380 1.00 19.62 279 MET A N 1
ATOM 2025 C CA . MET A 1 301 ? -20.439 46.403 -3.221 1.00 20.30 279 MET A CA 1
ATOM 2026 C C . MET A 1 301 ? -21.708 46.947 -2.561 1.00 19.95 279 MET A C 1
ATOM 2027 O O . MET A 1 301 ? -22.164 46.345 -1.584 1.00 20.71 279 MET A O 1
ATOM 2032 N N . ASP A 1 302 ? -22.180 48.095 -3.014 1.00 19.02 280 ASP A N 1
ATOM 2033 C CA . ASP A 1 302 ? -23.384 48.742 -2.452 1.00 20.73 280 ASP A CA 1
ATOM 2034 C C . ASP A 1 302 ? -24.625 47.966 -2.935 1.00 19.75 280 ASP A C 1
ATOM 2035 O O . ASP A 1 302 ? -24.573 47.149 -3.914 1.00 19.42 280 ASP A O 1
ATOM 2040 N N . ARG A 1 303 ? -25.755 48.225 -2.309 1.00 19.88 281 ARG A N 1
ATOM 2041 C CA . ARG A 1 303 ? -27.029 47.543 -2.693 1.00 18.70 281 ARG A CA 1
ATOM 2042 C C . ARG A 1 303 ? -27.367 47.782 -4.171 1.00 20.36 281 ARG A C 1
ATOM 2043 O O . ARG A 1 303 ? -27.759 46.826 -4.867 1.00 18.76 281 ARG A O 1
ATOM 2051 N N . GLN A 1 304 ? -27.286 49.002 -4.679 1.00 18.38 282 GLN A N 1
ATOM 2052 C CA . GLN A 1 304 ? -27.676 49.273 -6.100 1.00 20.16 282 GLN A CA 1
ATOM 2053 C C . GLN A 1 304 ? -26.787 48.447 -7.046 1.00 18.49 282 GLN A C 1
ATOM 2054 O O . GLN A 1 304 ? -27.303 47.922 -8.032 1.00 18.82 282 GLN A O 1
ATOM 2056 N N . THR A 1 305 ? -25.480 48.360 -6.768 1.00 18.63 283 THR A N 1
ATOM 2057 C CA . THR A 1 305 ? -24.528 47.617 -7.627 1.00 18.21 283 THR A CA 1
ATOM 2058 C C . THR A 1 305 ? -24.921 46.136 -7.544 1.00 16.44 283 THR A C 1
ATOM 2059 O O . THR A 1 305 ? -24.896 45.437 -8.513 1.00 16.50 283 THR A O 1
ATOM 2063 N N . TRP A 1 306 ? -25.197 45.632 -6.358 1.00 15.75 284 TRP A N 1
ATOM 2064 C CA . TRP A 1 306 ? -25.598 44.195 -6.224 1.00 16.50 284 TRP A CA 1
ATOM 2065 C C . TRP A 1 306 ? -26.793 43.908 -7.125 1.00 16.44 284 TRP A C 1
ATOM 2066 O O . TRP A 1 306 ? -26.787 42.899 -7.862 1.00 15.95 284 TRP A O 1
ATOM 2077 N N . PHE A 1 307 ? -27.768 44.817 -7.175 1.00 16.57 285 PHE A N 1
ATOM 2078 C CA . PHE A 1 307 ? -28.975 44.628 -8.020 1.00 16.81 285 PHE A CA 1
ATOM 2079 C C . PHE A 1 307 ? -28.664 44.862 -9.490 1.00 17.76 285 PHE A C 1
ATOM 2080 O O . PHE A 1 307 ? -29.302 44.206 -10.319 1.00 15.94 285 PHE A O 1
ATOM 2088 N N . GLU A 1 308 ? -27.710 45.731 -9.785 1.00 16.41 286 GLU A N 1
ATOM 2089 C CA . GLU A 1 308 ? -27.281 45.880 -11.207 1.00 17.35 286 GLU A CA 1
ATOM 2090 C C . GLU A 1 308 ? -26.827 44.526 -11.737 1.00 17.59 286 GLU A C 1
ATOM 2091 O O . GLU A 1 308 ? -27.180 44.118 -12.901 1.00 17.22 286 GLU A O 1
ATOM 2097 N N . LEU A 1 309 ? -25.929 43.895 -10.994 1.00 17.35 287 LEU A N 1
ATOM 2098 C CA . LEU A 1 309 ? -25.337 42.595 -11.395 1.00 17.37 287 LEU A CA 1
ATOM 2099 C C . LEU A 1 309 ? -26.407 41.490 -11.364 1.00 17.22 287 LEU A C 1
ATOM 2100 O O . LEU A 1 309 ? -26.420 40.646 -12.255 1.00 16.84 287 LEU A O 1
ATOM 2105 N N . TYR A 1 310 ? -27.211 41.417 -10.314 1.00 16.57 288 TYR A N 1
ATOM 2106 C CA . TYR A 1 310 ? -28.336 40.447 -10.209 1.00 16.94 288 TYR A CA 1
ATOM 2107 C C . TYR A 1 310 ? -29.267 40.571 -11.432 1.00 16.78 288 TYR A C 1
ATOM 2108 O O . TYR A 1 310 ? -29.639 39.531 -11.991 1.00 17.81 288 TYR A O 1
ATOM 2117 N N . THR A 1 311 ? -29.600 41.800 -11.842 1.00 17.06 289 THR A N 1
ATOM 2118 C CA . THR A 1 311 ? -30.526 42.084 -12.971 1.00 17.46 289 THR A CA 1
ATOM 2119 C C . THR A 1 311 ? -29.878 41.552 -14.245 1.00 18.23 289 THR A C 1
ATOM 2120 O O . THR A 1 311 ? -30.574 40.946 -15.094 1.00 18.80 289 THR A O 1
ATOM 2124 N N . LEU A 1 312 ? -28.575 41.763 -14.399 1.00 17.59 290 LEU A N 1
ATOM 2125 C CA . LEU A 1 312 ? -27.863 41.208 -15.575 1.00 20.41 290 LEU A CA 1
ATOM 2126 C C . LEU A 1 312 ? -27.896 39.688 -15.497 1.00 19.41 290 LEU A C 1
ATOM 2127 O O . LEU A 1 312 ? -28.043 39.059 -16.488 1.00 20.58 290 LEU A O 1
ATOM 2132 N N . ALA A 1 313 ? -27.738 39.104 -14.310 1.00 18.97 291 ALA A N 1
ATOM 2133 C CA . ALA A 1 313 ? -27.690 37.636 -14.164 1.00 19.92 291 ALA A CA 1
ATOM 2134 C C . ALA A 1 313 ? -29.046 37.018 -14.528 1.00 21.18 291 ALA A C 1
ATOM 2135 O O . ALA A 1 313 ? -29.039 35.926 -15.172 1.00 23.80 291 ALA A O 1
ATOM 2137 N N . ILE A 1 314 ? -30.161 37.596 -14.062 1.00 21.93 292 ILE A N 1
ATOM 2138 C CA . ILE A 1 314 ? -31.498 36.968 -14.281 1.00 21.51 292 ILE A CA 1
ATOM 2139 C C . ILE A 1 314 ? -32.048 37.417 -15.644 1.00 22.36 292 ILE A C 1
ATOM 2140 O O . ILE A 1 314 ? -33.083 36.887 -16.067 1.00 21.61 292 ILE A O 1
ATOM 2145 N N . GLY A 1 315 ? -31.397 38.368 -16.301 1.00 22.78 293 GLY A N 1
ATOM 2146 C CA . GLY A 1 315 ? -31.773 38.797 -17.667 1.00 24.56 293 GLY A CA 1
ATOM 2147 C C . GLY A 1 315 ? -33.068 39.601 -17.708 1.00 24.24 293 GLY A C 1
ATOM 2148 O O . GLY A 1 315 ? -33.656 39.754 -18.810 1.00 24.94 293 GLY A O 1
ATOM 2149 N N . LYS A 1 316 ? -33.511 40.189 -16.599 1.00 20.58 294 LYS A N 1
ATOM 2150 C CA . LYS A 1 316 ? -34.726 41.044 -16.574 1.00 21.98 294 LYS A CA 1
ATOM 2151 C C . LYS A 1 316 ? -34.786 41.856 -15.272 1.00 20.80 294 LYS A C 1
ATOM 2152 O O . LYS A 1 316 ? -34.066 41.531 -14.343 1.00 23.11 294 LYS A O 1
ATOM 2158 N N . GLU A 1 317 ? -35.626 42.882 -15.257 1.00 21.76 295 GLU A N 1
ATOM 2159 C CA . GLU A 1 317 ? -35.853 43.749 -14.088 1.00 22.34 295 GLU A CA 1
ATOM 2160 C C . GLU A 1 317 ? -36.405 42.889 -12.949 1.00 19.45 295 GLU A C 1
ATOM 2161 O O . GLU A 1 317 ? -37.172 41.968 -13.202 1.00 20.54 295 GLU A O 1
ATOM 2167 N N . VAL A 1 318 ? -36.063 43.193 -11.717 1.00 17.82 296 VAL A N 1
ATOM 2168 C CA . VAL A 1 318 ? -36.771 42.577 -10.575 1.00 17.33 296 VAL A CA 1
ATOM 2169 C C . VAL A 1 318 ? -38.274 42.934 -10.649 1.00 17.22 296 VAL A C 1
ATOM 2170 O O . VAL A 1 318 ? -38.667 44.008 -11.144 1.00 19.13 296 VAL A O 1
ATOM 2174 N N . ALA A 1 319 ? -39.125 42.101 -10.067 1.00 19.61 297 ALA A N 1
ATOM 2175 C CA . ALA A 1 319 ? -40.614 42.275 -10.117 1.00 18.97 297 ALA A CA 1
ATOM 2176 C C . ALA A 1 319 ? -41.136 43.526 -9.348 1.00 21.42 297 ALA A C 1
ATOM 2177 O O . ALA A 1 319 ? -40.477 43.756 -8.283 1.00 22.04 297 ALA A O 1
#

Sequence (295 aa):
MQRIALSDKLELSRIVYGMWRIGDDADTSPAHVQAKIEACLAQGITTMDQADIYGGYTAEAILGGGLKAAPGLRDKIEIVTKCGIVAPAHSSARVKHYDTTAGHINVSVEASLRDMGTDHVDLLLIHRPDPLIDAEETGKALDALVASGKVKAVGVSNFRPWDFSLLQSAMSNRLVTNQIEMSLLATDTFTNGDLAYLQEKRVSPMAWSPLGGGSLFSGAYGGTMAALQRIGKEQGVDATAVAIAWLLRHPAKIVPVLGTNNLERIRTAADALRVTMDRQTWFELYTLAIGKEVA

Radius of gyration: 18.87 Å; Cα contacts (8 Å, |Δi|>4): 566; chains: 1; bounding box: 47×56×43 Å

Foldseek 3Di:
DDWADLDPQAIFDLAEAEQLCCLVPPDLALVLLLLLCVLCVVLPHAEYEEECPRNNRCSLLSLLNNDVVPPPSNVSHAYEYEAFWQDASVPHDPDTAGDLALVRVVVSLVVSCVSNVHQAHAEYEHAEQHPPDPLLRNQVSQQVCCVVRRYVAYAYEHDALVSQVSNCVNHPGHHREYAYADFLQDPCCVPVCRLVSLLVVLHAYEHPPRCVVVVVVVPPLVVLQVLLQVQCVVQVHHSQLCRVLLQCVDPSSYRYYDHDSDSVCSNCVCVVVSHDQDPVNSLVSNCSSVVHHDD

Solvent-accessible surface area: 12744 Å² total; per-residue (Å²): 74,50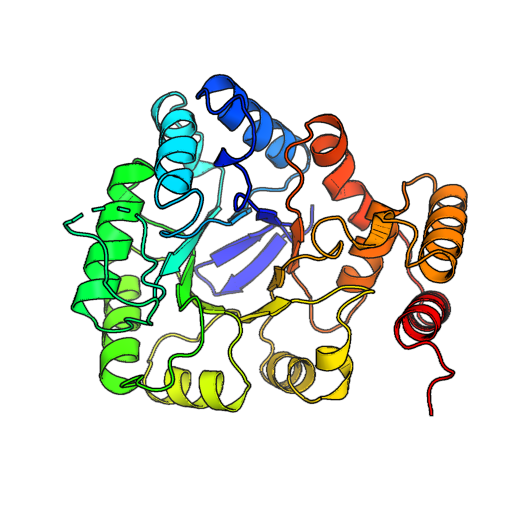,97,20,74,26,38,140,96,7,81,0,0,33,0,0,6,7,2,135,77,3,30,112,28,114,62,55,47,60,67,35,1,40,38,1,0,84,23,0,35,92,32,26,3,20,0,0,5,0,0,16,33,23,32,57,85,66,0,7,45,27,0,0,26,0,11,125,64,21,137,44,6,24,120,120,8,24,0,0,1,2,0,1,10,25,29,71,102,157,123,52,29,115,103,132,72,76,36,7,62,31,46,43,0,59,102,8,0,77,51,2,14,71,48,0,48,19,115,37,0,15,0,1,0,0,16,88,31,13,127,161,40,76,9,120,68,1,0,61,8,0,27,59,9,31,92,66,28,74,0,69,6,0,0,0,1,24,4,85,23,158,33,5,56,88,0,20,89,17,17,96,46,155,4,12,0,5,4,10,65,0,1,5,52,24,17,104,17,34,105,74,31,15,3,62,44,1,80,141,101,146,19,13,0,0,0,61,20,6,28,15,39,38,52,2,91,80,67,80,81,46,42,8,28,60,6,0,106,110,3,0,88,121,65,69,25,72,12,33,2,0,1,0,5,0,0,26,88,31,89,8,82,0,0,0,11,9,26,33,38,62,71,120,158,2,146,40,9,23,48,2,71,75,19,101,13,79,157,78,25,27,73,63,0,21,47,70,33,53,66,143,149,69,152

Organism: Agrobacterium fabrum (strain C58 / ATCC 33970) (NCBI:txid176299)

Secondary structure (DSSP, 8-state):
--EEEEETTEEEESSEEE-TTTTTSS---HHHHHHHHHHHHTTT--EEE--TTHHHHTHHHHHHHHHHTSTTSGGGSEEEEEE-EE-----S-SS-EE---HHHHHHHHHHHHHHHT-S-EEEEEE-S--TT--HHHHHHHHHHHHHTTSEEEEEEES--HHHHHHHHHT-SSPP--EEEE-BTTB-GGGTSSHHHHHHHHT-PEEEESTTGGGGGGSSS-HHHHHHHHHHHHHHTS-HHHHHHHHHHTSTT--EEEE----HHHHHTGGGGGG----HHHHHHHHHHHHTS---

B-factor: mean 23.19, std 7.26, range [13.66, 57.09]

InterPro domains:
  IPR018170 Aldo/keto reductase, conserved site [PS00062] (144-161)
  IPR020471 Aldo-keto reductase [PR00069] (113-131)
  IPR020471 Aldo-keto reductase [PR00069] (144-161)
  IPR023210 NADP-dependent oxidoreductase domain [PF00248] (14-284)
  IPR036812 NAD(P)-dependent oxidoreductase domain superfamily [G3DSA:3.20.20.100] (5-297)
  IPR036812 NAD(P)-dependent oxidoreductase domain superfamily [SSF51430] (3-291)
  IPR050523 Aldo/Keto Reductase Detoxification and Biosynthesis [PTHR43364] (9-287)

Nearest PDB structures (foldseek):
  7bc1-assembly1_A  TM=1.003E+00  e=1.696E-60  Agrobacterium fabrum str. C58
  7bbz-assembly1_C-2  TM=9.953E-01  e=8.275E-56  Agrobacterium fabrum str. C58
  7twz-assembly6_F  TM=9.710E-01  e=9.563E-34  Klebsiella pneumoniae subsp. pneumoniae HS11286
  4r9o-assembly1_C  TM=9.649E-01  e=1.538E-31  Salmonella enterica subsp. enterica serovar Typhimurium str. LT2
  1og6-assembly1_B  TM=9.573E-01  e=1.087E-31  Escherichia coli K-12